Protein 2B5G (pdb70)

Secondary structure (DSSP, 8-state):
---EEEE--GGGHHHHHHHHHHHHT-------HHHHHHHHSSSS-S---EEEE--GGG--TT---EEEE--EEEEETTTEEEEE----B--TT-SSSHHHHHHHHHHHH--------EEEETT-HHHHHHHHTTT-EEHHHHHTEEEEE--HHHHH---/-EEEE--GGGHHHHHHHHHHH-----TT----HHHHHHHH-----EEEE----TTS--EEEE--EEEEETTTEEEEEB---B--TT-SSSHHHHHHHHHHHH--------EEEETT-HHHHHHHHTTT-EEHHHHS-EEEEE--HHHHH----

Sequence (312 aa):
AKFVIRPATAADCSDILRLIKELAKYEQVILTEKDLLEDGFGEHPFYHCLVAEVPKEHWTPEGHSIVGFAYYFTYDPWIGKLLYLEDFFVSDYRGFGIGSEILKNLSQVARCRCSSHFLVAEWNEPSINFYKRRGASDLSSEEGWRLFKIDKEYLLKATFVIRPATAADCSDILRLIKELAYEYEEQVILTEKDLLEDGFFYHCLVAEVPWTPEGHSIVGFAYYFTYDPWIGKLLYLEDFFVSDYRGFGIGSEILKNLSQVARCRCSSHFLVAEWNEPSINFYKRRGASDLSSEEGWRLFKIDKEYLLKATE

Nearest PDB structures (foldseek):
  2b5g-assembly1_A  TM=1.004E+00  e=2.285E-30  Homo sapiens
  2b3u-assembly1_A  TM=9.751E-01  e=2.174E-28  Homo sapiens
  2b3v-assembly1_A  TM=9.299E-01  e=8.010E-27  Homo sapiens
  3bj8-assembly2_D  TM=9.170E-01  e=1.712E-26  Mus musculus
  2fxf-assembly1_A  TM=9.033E-01  e=1.032E-26  Homo sapiens

Organism: Homo sapiens (NCBI:txid9606)

Structure (mmCIF, N/CA/C/O backbone):
data_2B5G
#
_entry.id   2B5G
#
_cell.length_a   74.212
_cell.length_b   74.212
_cell.length_c   63.077
_cell.angle_alpha   90.00
_cell.angle_beta   90.00
_cell.angle_gamma   90.00
#
_symmetry.space_group_name_H-M   'P 43'
#
loop_
_entity.id
_entity.type
_entity.pdbx_description
1 polymer 'Diamine acetyltransferase 1'
2 polymer 'Diamine acetyltransferase 1'
3 non-polymer 'SULFATE ION'
4 water water
#
loop_
_atom_site.group_PDB
_atom_site.id
_atom_site.type_symbol
_atom_site.label_atom_id
_atom_site.label_alt_id
_atom_site.label_comp_id
_atom_site.label_asym_id
_atom_site.label_entity_id
_atom_site.label_seq_id
_atom_site.pdbx_PDB_ins_code
_atom_site.Cartn_x
_atom_site.Cartn_y
_atom_site.Cartn_z
_atom_site.occupancy
_atom_site.B_iso_or_equiv
_atom_site.auth_seq_id
_atom_site.auth_comp_id
_atom_site.auth_asym_id
_atom_site.auth_atom_id
_atom_site.pdbx_PDB_model_num
ATOM 1 N N . ALA A 1 2 ? 2.794 -13.584 -6.352 1.00 25.74 2 ALA A N 1
ATOM 2 C CA . ALA A 1 2 ? 4.254 -13.807 -6.307 1.00 20.68 2 ALA A CA 1
ATOM 3 C C . ALA A 1 2 ? 4.620 -14.858 -7.321 1.00 19.12 2 ALA A C 1
ATOM 4 O O . ALA A 1 2 ? 5.590 -15.585 -7.146 1.00 20.77 2 ALA A O 1
ATOM 6 N N . LYS A 1 3 ? 3.803 -14.951 -8.368 1.00 18.28 3 LYS A N 1
ATOM 7 C CA . LYS A 1 3 ? 4.100 -15.816 -9.490 1.00 17.67 3 LYS A CA 1
ATOM 8 C C . LYS A 1 3 ? 5.246 -15.044 -10.137 1.00 17.03 3 LYS A C 1
ATOM 9 O O . LYS A 1 3 ? 5.247 -13.814 -10.135 1.00 17.29 3 LYS A O 1
ATOM 15 N N . PHE A 1 4 ? 6.232 -15.753 -10.655 1.00 15.98 4 PHE A N 1
ATOM 16 C CA . PHE A 1 4 ? 7.304 -15.073 -11.351 1.00 14.52 4 PHE A CA 1
ATOM 17 C C . PHE A 1 4 ? 7.822 -16.012 -12.425 1.00 14.16 4 PHE A C 1
ATOM 18 O O . PHE A 1 4 ? 7.581 -17.228 -12.397 1.00 13.54 4 PHE A O 1
ATOM 26 N N . VAL A 1 5 ? 8.523 -15.443 -13.390 1.00 13.35 5 VAL A N 1
ATOM 27 C CA . VAL A 1 5 ? 9.171 -16.273 -14.398 1.00 11.89 5 VAL A CA 1
ATOM 28 C C . VAL A 1 5 ? 10.590 -15.769 -14.528 1.00 10.78 5 VAL A C 1
ATOM 29 O O . VAL A 1 5 ? 10.862 -14.568 -14.306 1.00 10.41 5 VAL A O 1
ATOM 33 N N . ILE A 1 6 ? 11.504 -16.685 -14.856 1.00 10.01 6 ILE A N 1
ATOM 34 C CA . ILE A 1 6 ? 12.885 -16.334 -15.116 1.00 8.98 6 ILE A CA 1
ATOM 35 C C . ILE A 1 6 ? 13.102 -16.415 -16.628 1.00 10.76 6 ILE A C 1
ATOM 36 O O . ILE A 1 6 ? 12.687 -17.408 -17.270 1.00 10.78 6 ILE A O 1
ATOM 41 N N . ARG A 1 7 ? 13.705 -15.371 -17.205 1.00 9.17 7 ARG A N 1
ATOM 42 C CA . ARG A 1 7 ? 13.943 -15.365 -18.628 1.00 9.59 7 ARG A CA 1
ATOM 43 C C . ARG A 1 7 ? 15.139 -14.495 -18.987 1.00 10.17 7 ARG A C 1
ATOM 44 O O . ARG A 1 7 ? 15.616 -13.700 -18.169 1.00 9.73 7 ARG A O 1
ATOM 52 N N . PRO A 1 8 ? 15.657 -14.652 -20.207 1.00 9.57 8 PRO A N 1
ATOM 53 C CA . PRO A 1 8 ? 16.784 -13.801 -20.563 1.00 10.85 8 PRO A CA 1
ATOM 54 C C . PRO A 1 8 ? 16.264 -12.367 -20.705 1.00 10.79 8 PRO A C 1
ATOM 55 O O . PRO A 1 8 ? 15.112 -12.130 -21.075 1.00 12.27 8 PRO A O 1
ATOM 59 N N . ALA A 1 9 ? 17.135 -11.416 -20.439 1.00 11.08 9 ALA A N 1
ATOM 60 C CA . ALA A 1 9 ? 16.792 -10.003 -20.626 1.00 13.48 9 ALA A CA 1
ATOM 61 C C . ALA A 1 9 ? 16.847 -9.734 -22.130 1.00 14.65 9 ALA A C 1
ATOM 62 O O . ALA A 1 9 ? 17.595 -10.383 -22.870 1.00 16.24 9 ALA A O 1
ATOM 64 N N . THR A 1 10 ? 16.020 -8.802 -22.587 1.00 15.14 10 THR A N 1
ATOM 65 C CA . THR A 1 10 ? 16.087 -8.388 -23.987 1.00 15.05 10 THR A CA 1
ATOM 66 C C . THR A 1 10 ? 16.407 -6.907 -23.962 1.00 15.18 10 THR A C 1
ATOM 67 O O . THR A 1 10 ? 16.454 -6.288 -22.897 1.00 13.31 10 THR A O 1
ATOM 71 N N . ALA A 1 11 ? 16.601 -6.341 -25.150 1.00 15.87 11 ALA A N 1
ATOM 72 C CA . ALA A 1 11 ? 16.944 -4.925 -25.250 1.00 15.94 11 ALA A CA 1
ATOM 73 C C . ALA A 1 11 ? 15.889 -4.067 -24.544 1.00 15.92 11 ALA A C 1
ATOM 74 O O . ALA A 1 11 ? 16.191 -3.024 -23.980 1.00 14.92 11 ALA A O 1
ATOM 76 N N . ALA A 1 12 ? 14.634 -4.503 -24.604 1.00 16.33 12 ALA A N 1
ATOM 77 C CA . ALA A 1 12 ? 13.551 -3.747 -23.981 1.00 17.19 12 ALA A CA 1
ATOM 78 C C . ALA A 1 12 ? 13.642 -3.643 -22.470 1.00 16.10 12 ALA A C 1
ATOM 79 O O . ALA A 1 12 ? 12.998 -2.783 -21.868 1.00 16.33 12 ALA A O 1
ATOM 81 N N . ASP A 1 13 ? 14.463 -4.504 -21.850 1.00 14.07 13 ASP A N 1
ATOM 82 C CA . ASP A 1 13 ? 14.606 -4.520 -20.399 1.00 13.82 13 ASP A CA 1
ATOM 83 C C . ASP A 1 13 ? 15.697 -3.636 -19.835 1.00 14.07 13 ASP A C 1
ATOM 84 O O . ASP A 1 13 ? 15.903 -3.631 -18.631 1.00 15.61 13 ASP A O 1
ATOM 89 N N . CYS A 1 14 ? 16.425 -2.915 -20.686 1.00 15.15 14 CYS A N 1
ATOM 90 C CA . CYS A 1 14 ? 17.520 -2.085 -20.165 1.00 14.84 14 CYS A CA 1
ATOM 91 C C . CYS A 1 14 ? 17.182 -1.085 -19.083 1.00 15.13 14 CYS A C 1
ATOM 92 O O . CYS A 1 14 ? 17.965 -0.887 -18.167 1.00 14.35 14 CYS A O 1
ATOM 95 N N . SER A 1 15 ? 16.018 -0.434 -19.149 1.00 15.38 15 SER A N 1
ATOM 96 C CA . SER A 1 15 ? 15.754 0.522 -18.082 1.00 16.85 15 SER A CA 1
ATOM 97 C C . SER A 1 15 ? 15.566 -0.222 -16.773 1.00 16.83 15 SER A C 1
ATOM 98 O O . SER A 1 15 ? 15.955 0.267 -15.695 1.00 15.30 15 SER A O 1
ATOM 101 N N . ASP A 1 16 ? 14.954 -1.403 -16.840 1.00 15.56 16 ASP A N 1
ATOM 102 C CA . ASP A 1 16 ? 14.777 -2.165 -15.600 1.00 16.43 16 ASP A CA 1
ATOM 103 C C . ASP A 1 16 ? 16.102 -2.679 -15.049 1.00 16.07 16 ASP A C 1
ATOM 104 O O . ASP A 1 16 ? 16.282 -2.724 -13.832 1.00 16.80 16 ASP A O 1
ATOM 109 N N . ILE A 1 17 ? 17.022 -3.059 -15.923 1.00 15.79 17 ILE A N 1
ATOM 110 C CA . ILE A 1 17 ? 18.320 -3.556 -15.456 1.00 15.52 17 ILE A CA 1
ATOM 111 C C . ILE A 1 17 ? 19.041 -2.401 -14.750 1.00 15.36 17 ILE A C 1
ATOM 112 O O . ILE A 1 17 ? 19.593 -2.586 -13.665 1.00 13.06 17 ILE A O 1
ATOM 117 N N . LEU A 1 18 ? 19.038 -1.215 -15.359 1.00 14.97 18 LEU A N 1
ATOM 118 C CA . LEU A 1 18 ? 19.691 -0.084 -14.714 1.00 14.91 18 LEU A CA 1
ATOM 119 C C . LEU A 1 18 ? 19.049 0.203 -13.353 1.00 15.33 18 LEU A C 1
ATOM 120 O O . LEU A 1 18 ? 19.757 0.476 -12.392 1.00 15.51 18 LEU A O 1
ATOM 125 N N . ARG A 1 19 ? 17.714 0.130 -13.266 1.00 15.84 19 ARG A N 1
ATOM 126 C CA . ARG A 1 19 ? 17.012 0.375 -12.008 1.00 16.94 19 ARG A CA 1
ATOM 127 C C . ARG A 1 19 ? 17.443 -0.604 -10.929 1.00 18.19 19 ARG A C 1
ATOM 128 O O . ARG A 1 19 ? 17.658 -0.221 -9.776 1.00 18.91 19 ARG A O 1
ATOM 136 N N . LEU A 1 20 ? 17.583 -1.872 -11.320 1.00 16.73 20 LEU A N 1
ATOM 137 C CA . LEU A 1 20 ? 18.005 -2.912 -10.385 1.00 16.83 20 LEU A CA 1
ATOM 138 C C . LEU A 1 20 ? 19.446 -2.759 -9.977 1.00 16.43 20 LEU A C 1
ATOM 139 O O . LEU A 1 20 ? 19.787 -3.025 -8.838 1.00 16.43 20 LEU A O 1
ATOM 144 N N . ILE A 1 21 ? 20.304 -2.320 -10.896 1.00 17.42 21 ILE A N 1
ATOM 145 C CA . ILE A 1 21 ? 21.713 -2.110 -10.553 1.00 16.59 21 ILE A CA 1
ATOM 146 C C . ILE A 1 21 ? 21.771 -1.028 -9.466 1.00 19.27 21 ILE A C 1
ATOM 147 O O . ILE A 1 21 ? 22.506 -1.152 -8.485 1.00 19.58 21 ILE A O 1
ATOM 152 N N . LYS A 1 22 ? 20.962 0.019 -9.624 1.00 20.40 22 LYS A N 1
ATOM 153 C CA . LYS A 1 22 ? 20.924 1.085 -8.629 1.00 22.57 22 LYS A CA 1
ATOM 154 C C . LYS A 1 22 ? 20.336 0.574 -7.308 1.00 23.59 22 LYS A C 1
ATOM 155 O O . LYS A 1 22 ? 20.783 0.979 -6.228 1.00 24.08 22 LYS A O 1
ATOM 161 N N . GLU A 1 23 ? 19.350 -0.320 -7.387 1.00 24.34 23 GLU A N 1
ATOM 162 C CA . GLU A 1 23 ? 18.773 -0.910 -6.171 1.00 25.47 23 GLU A CA 1
ATOM 163 C C . GLU A 1 23 ? 19.902 -1.713 -5.505 1.00 25.55 23 GLU A C 1
ATOM 164 O O . GLU A 1 23 ? 20.141 -1.588 -4.305 1.00 25.34 23 GLU A O 1
ATOM 170 N N . LEU A 1 24 ? 20.589 -2.536 -6.300 1.00 24.42 24 LEU A N 1
ATOM 171 C CA . LEU A 1 24 ? 21.699 -3.358 -5.798 1.00 24.63 24 LEU A CA 1
ATOM 172 C C . LEU A 1 24 ? 22.762 -2.492 -5.123 1.00 26.30 24 LEU A C 1
ATOM 173 O O . LEU A 1 24 ? 23.309 -2.868 -4.096 1.00 25.01 24 LEU A O 1
ATOM 178 N N . ALA A 1 25 ? 23.047 -1.320 -5.681 1.00 28.57 25 ALA A N 1
ATOM 179 C CA . ALA A 1 25 ? 24.064 -0.469 -5.074 1.00 31.56 25 ALA A CA 1
ATOM 180 C C . ALA A 1 25 ? 23.732 -0.104 -3.621 1.00 33.90 25 ALA A C 1
ATOM 181 O O . ALA A 1 25 ? 24.639 0.130 -2.813 1.00 33.55 25 ALA A O 1
ATOM 183 N N . LYS A 1 26 ? 22.449 -0.077 -3.266 1.00 36.31 26 LYS A N 1
ATOM 184 C CA . LYS A 1 26 ? 22.088 0.263 -1.885 1.00 39.65 26 LYS A CA 1
ATOM 185 C C . LYS A 1 26 ? 22.386 -0.933 -0.968 1.00 40.57 26 LYS A C 1
ATOM 186 O O . LYS A 1 26 ? 22.381 -0.822 0.258 1.00 41.41 26 LYS A O 1
ATOM 192 N N . TYR A 1 27 ? 22.690 -2.062 -1.604 1.00 41.23 27 TYR A N 1
ATOM 193 C CA . TYR A 1 27 ? 23.017 -3.319 -0.952 1.00 41.49 27 TYR A CA 1
ATOM 194 C C . TYR A 1 27 ? 21.806 -4.008 -0.327 1.00 41.81 27 TYR A C 1
ATOM 195 O O . TYR A 1 27 ? 20.839 -4.330 -1.025 1.00 41.53 27 TYR A O 1
ATOM 204 N N . GLU A 1 32 ? 29.985 2.506 -5.328 1.00 45.16 32 GLU A N 1
ATOM 205 C CA . GLU A 1 32 ? 28.539 2.714 -5.278 1.00 45.46 32 GLU A CA 1
ATOM 206 C C . GLU A 1 32 ? 28.087 3.797 -6.264 1.00 44.97 32 GLU A C 1
ATOM 207 O O . GLU A 1 32 ? 26.889 4.084 -6.378 1.00 45.38 32 GLU A O 1
ATOM 213 N N . GLN A 1 33 ? 29.045 4.382 -6.985 1.00 43.89 33 GLN A N 1
ATOM 214 C CA . GLN A 1 33 ? 28.759 5.457 -7.948 1.00 41.90 33 GLN A CA 1
ATOM 215 C C . GLN A 1 33 ? 28.394 4.921 -9.334 1.00 39.10 33 GLN A C 1
ATOM 216 O O . GLN A 1 33 ? 29.248 4.856 -10.222 1.00 38.62 33 GLN A O 1
ATOM 222 N N . VAL A 1 34 ? 27.131 4.547 -9.528 1.00 36.06 34 VAL A N 1
ATOM 223 C CA . VAL A 1 34 ? 26.702 4.015 -10.825 1.00 32.95 34 VAL A CA 1
ATOM 224 C C . VAL A 1 34 ? 26.720 5.073 -11.919 1.00 32.06 34 VAL A C 1
ATOM 225 O O . VAL A 1 34 ? 25.871 5.970 -11.941 1.00 31.61 34 VAL A O 1
ATOM 229 N N . ILE A 1 35 ? 27.684 4.983 -12.833 1.00 29.68 35 ILE A N 1
ATOM 230 C CA . ILE A 1 35 ? 27.743 5.970 -13.898 1.00 29.14 35 ILE A CA 1
ATOM 231 C C . ILE A 1 35 ? 27.254 5.377 -15.195 1.00 27.95 35 ILE A C 1
ATOM 232 O O . ILE A 1 35 ? 27.032 6.094 -16.174 1.00 28.99 35 ILE A O 1
ATOM 237 N N . LEU A 1 36 ? 27.068 4.062 -15.204 1.00 25.13 36 LEU A N 1
ATOM 238 C CA . LEU A 1 36 ? 26.584 3.387 -16.397 1.00 23.62 36 LEU A CA 1
ATOM 239 C C . LEU A 1 36 ? 25.201 3.981 -16.736 1.00 21.61 36 LEU A C 1
ATOM 240 O O . LEU A 1 36 ? 24.429 4.377 -15.850 1.00 22.50 36 LEU A O 1
ATOM 245 N N . THR A 1 37 ? 24.898 4.054 -18.021 1.00 20.74 37 THR A N 1
ATOM 246 C CA . THR A 1 37 ? 23.608 4.563 -18.437 1.00 20.62 37 THR A CA 1
ATOM 247 C C . THR A 1 37 ? 22.843 3.463 -19.134 1.00 19.73 37 THR A C 1
ATOM 248 O O . THR A 1 37 ? 23.394 2.408 -19.486 1.00 17.52 37 THR A O 1
ATOM 252 N N . GLU A 1 38 ? 21.561 3.731 -19.353 1.00 18.68 38 GLU A N 1
ATOM 253 C CA . GLU A 1 38 ? 20.705 2.800 -20.028 1.00 17.92 38 GLU A CA 1
ATOM 254 C C . GLU A 1 38 ? 21.289 2.556 -21.420 1.00 15.43 38 GLU A C 1
ATOM 255 O O . GLU A 1 38 ? 21.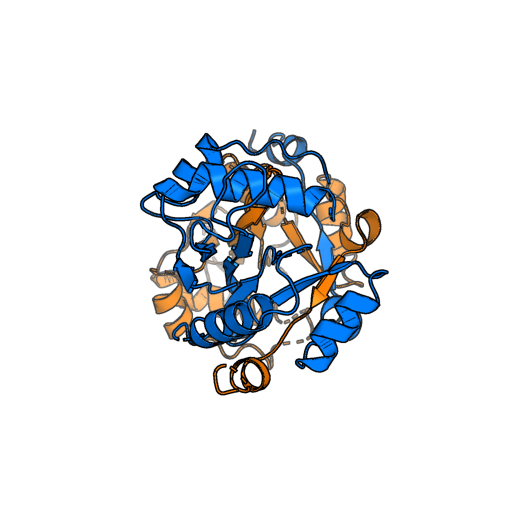332 1.426 -21.902 1.00 16.55 38 GLU A O 1
ATOM 261 N N . LYS A 1 39 ? 21.763 3.636 -22.052 1.00 17.23 39 LYS A N 1
ATOM 262 C CA . LYS A 1 39 ? 22.364 3.579 -23.368 1.00 17.33 39 LYS A CA 1
ATOM 263 C C . LYS A 1 39 ? 23.529 2.582 -23.382 1.00 16.76 39 LYS A C 1
ATOM 264 O O . LYS A 1 39 ? 23.672 1.811 -24.329 1.00 20.03 39 LYS A O 1
ATOM 270 N N . ASP A 1 40 ? 24.366 2.645 -22.350 1.00 18.08 40 ASP A N 1
ATOM 271 C CA . ASP A 1 40 ? 25.482 1.702 -22.233 1.00 17.83 40 ASP A CA 1
ATOM 272 C C . ASP A 1 40 ? 24.982 0.269 -22.197 1.00 16.83 40 ASP A C 1
ATOM 273 O O . ASP A 1 40 ? 25.502 -0.586 -22.905 1.00 17.40 40 ASP A O 1
ATOM 278 N N . LEU A 1 41 ? 23.987 0.007 -21.355 1.00 17.87 41 LEU A N 1
ATOM 279 C CA . LEU A 1 41 ? 23.432 -1.348 -21.225 1.00 16.26 41 LEU A CA 1
ATOM 280 C C . LEU A 1 41 ? 22.918 -1.863 -22.562 1.00 16.12 41 LEU A C 1
ATOM 281 O O . LEU A 1 41 ? 23.099 -3.033 -22.932 1.00 15.00 41 LEU A O 1
ATOM 286 N N . LEU A 1 42 ? 22.289 -0.993 -23.342 1.00 15.70 42 LEU A N 1
ATOM 287 C CA . LEU A 1 42 ? 21.797 -1.447 -24.626 1.00 14.63 42 LEU A CA 1
ATOM 288 C C . LEU A 1 42 ? 22.879 -1.743 -25.648 1.00 15.81 42 LEU A C 1
ATOM 289 O O . LEU A 1 42 ? 22.858 -2.767 -26.325 1.00 15.44 42 LEU A O 1
ATOM 294 N N . GLU A 1 43 ? 23.834 -0.835 -25.807 1.00 15.56 43 GLU A N 1
ATOM 295 C CA . GLU A 1 43 ? 24.869 -1.072 -26.791 1.00 18.16 43 GLU A CA 1
ATOM 296 C C . GLU A 1 43 ? 25.848 -2.173 -26.385 1.00 18.36 43 GLU A C 1
ATOM 297 O O . GLU A 1 43 ? 26.346 -2.915 -27.233 1.00 18.17 43 GLU A O 1
ATOM 303 N N . ASP A 1 44 ? 26.082 -2.300 -25.087 1.00 16.59 44 ASP A N 1
ATOM 304 C CA . ASP A 1 44 ? 27.048 -3.310 -24.623 1.00 18.18 44 ASP A CA 1
ATOM 305 C C . ASP A 1 44 ? 26.403 -4.682 -24.505 1.00 18.69 44 ASP A C 1
ATOM 306 O O . ASP A 1 44 ? 27.094 -5.700 -24.565 1.00 20.08 44 ASP A O 1
ATOM 311 N N . GLY A 1 45 ? 25.085 -4.716 -24.317 1.00 16.42 45 GLY A N 1
ATOM 312 C CA . GLY A 1 45 ? 24.420 -5.992 -24.155 1.00 15.88 45 GLY A CA 1
ATOM 313 C C . GLY A 1 45 ? 23.688 -6.562 -25.329 1.00 18.66 45 GLY A C 1
ATOM 314 O O . GLY A 1 45 ? 23.379 -7.755 -25.333 1.00 16.52 45 GLY A O 1
ATOM 315 N N . PHE A 1 46 ? 23.410 -5.740 -26.340 1.00 18.86 46 PHE A N 1
ATOM 316 C CA . PHE A 1 46 ? 22.651 -6.269 -27.451 1.00 22.10 46 PHE A CA 1
ATOM 317 C C . PHE A 1 46 ? 23.177 -6.027 -28.848 1.00 25.26 46 PHE A C 1
ATOM 318 O O . PHE A 1 46 ? 22.414 -5.985 -29.816 1.00 28.63 46 PHE A O 1
ATOM 326 N N . GLY A 1 47 ? 24.491 -5.906 -28.945 1.00 27.94 47 GLY A N 1
ATOM 327 C CA . GLY A 1 47 ? 25.128 -5.732 -30.232 1.00 30.75 47 GLY A CA 1
ATOM 328 C C . GLY A 1 47 ? 25.484 -7.116 -30.738 1.00 32.75 47 GLY A C 1
ATOM 329 O O . GLY A 1 47 ? 25.021 -8.124 -30.184 1.00 34.61 47 GLY A O 1
ATOM 330 N N . GLU A 1 48 ? 26.302 -7.190 -31.784 1.00 34.63 48 GLU A N 1
ATOM 331 C CA . GLU A 1 48 ? 26.688 -8.478 -32.350 1.00 36.08 48 GLU A CA 1
ATOM 332 C C . GLU A 1 48 ? 27.562 -9.236 -31.362 1.00 35.78 48 GLU A C 1
ATOM 333 O O . GLU A 1 48 ? 27.582 -10.465 -31.364 1.00 36.71 48 GLU A O 1
ATOM 339 N N . HIS A 1 49 ? 28.278 -8.495 -30.517 1.00 34.21 49 HIS A N 1
ATOM 340 C CA . HIS A 1 49 ? 29.151 -9.107 -29.519 1.00 31.95 49 HIS A CA 1
ATOM 341 C C . HIS A 1 49 ? 28.846 -8.596 -28.115 1.00 29.19 49 HIS A C 1
ATOM 342 O O . HIS A 1 49 ? 29.508 -7.692 -27.602 1.00 29.80 49 HIS A O 1
ATOM 349 N N . PRO A 1 50 ? 27.830 -9.195 -27.471 1.00 25.27 50 PRO A N 1
ATOM 350 C CA . PRO A 1 50 ? 27.399 -8.827 -26.119 1.00 22.32 50 PRO A CA 1
ATOM 351 C C . PRO A 1 50 ? 28.482 -9.008 -25.077 1.00 19.86 50 PRO A C 1
ATOM 352 O O . PRO A 1 50 ? 29.131 -10.061 -25.028 1.00 20.18 50 PRO A O 1
ATOM 356 N N . PHE A 1 51 ? 28.669 -8.002 -24.227 1.00 17.40 51 PHE A N 1
ATOM 357 C CA . PHE A 1 51 ? 29.691 -8.075 -23.179 1.00 17.05 51 PHE A CA 1
ATOM 358 C C . PHE A 1 51 ? 29.179 -8.667 -21.881 1.00 14.76 51 PHE A C 1
ATOM 359 O O . PHE A 1 51 ? 29.950 -8.960 -20.960 1.00 14.18 51 PHE A O 1
ATOM 367 N N . TYR A 1 52 ? 27.865 -8.858 -21.814 1.00 11.89 52 TYR A N 1
ATOM 368 C CA . TYR A 1 52 ? 27.245 -9.471 -20.632 1.00 12.51 52 TYR A CA 1
ATOM 369 C C . TYR A 1 52 ? 25.935 -10.076 -21.047 1.00 11.70 52 TYR A C 1
ATOM 370 O O . TYR A 1 52 ? 25.386 -9.739 -22.114 1.00 10.77 52 TYR A O 1
ATOM 379 N N . HIS A 1 53 ? 25.432 -10.963 -20.198 1.00 11.45 53 HIS A N 1
ATOM 380 C CA . HIS A 1 53 ? 24.152 -11.620 -20.388 1.00 11.86 53 HIS A CA 1
ATOM 381 C C . HIS A 1 53 ? 23.434 -11.433 -19.075 1.00 12.22 53 HIS A C 1
ATOM 382 O O . HIS A 1 53 ? 24.060 -11.330 -18.050 1.00 9.10 53 HIS A O 1
ATOM 389 N N . CYS A 1 54 ? 22.107 -11.367 -19.099 1.00 11.53 54 CYS A N 1
ATOM 390 C CA . CYS A 1 54 ? 21.367 -11.245 -17.837 1.00 10.71 54 CYS A CA 1
ATOM 391 C C . CYS A 1 54 ? 20.144 -12.120 -17.916 1.00 10.34 54 CYS A C 1
ATOM 392 O O . CYS A 1 54 ? 19.512 -12.244 -18.976 1.00 10.99 54 CYS A O 1
ATOM 395 N N . LEU A 1 55 ? 19.835 -12.734 -16.788 1.00 11.37 55 LEU A N 1
ATOM 396 C CA . LEU A 1 55 ? 18.592 -13.455 -16.598 1.00 9.03 55 LEU A CA 1
ATOM 397 C C . LEU A 1 55 ? 17.829 -12.507 -15.660 1.00 10.45 55 LEU A C 1
ATOM 398 O O . LEU A 1 55 ? 18.414 -11.909 -14.746 1.00 11.03 55 LEU A O 1
ATOM 403 N N . VAL A 1 56 ? 16.545 -12.297 -15.941 1.00 9.55 56 VAL A N 1
ATOM 404 C CA . VAL A 1 56 ? 15.719 -11.440 -15.093 1.00 11.16 56 VAL A CA 1
ATOM 405 C C . VAL A 1 56 ? 14.538 -12.213 -14.555 1.00 10.70 56 VAL A C 1
ATOM 406 O O . VAL A 1 56 ? 14.153 -13.246 -15.122 1.00 9.92 56 VAL A O 1
ATOM 410 N N . ALA A 1 57 ? 13.985 -11.716 -13.450 1.00 10.76 57 ALA A N 1
ATOM 411 C CA . ALA A 1 57 ? 12.800 -12.315 -12.844 1.00 10.56 57 ALA A CA 1
ATOM 412 C C . ALA A 1 57 ? 11.676 -11.313 -13.047 1.00 12.71 57 ALA A C 1
ATOM 413 O O . ALA A 1 57 ? 11.791 -10.136 -12.650 1.00 10.76 57 ALA A O 1
ATOM 415 N N . GLU A 1 58 ? 10.612 -11.774 -13.689 1.00 11.66 58 GLU A N 1
ATOM 416 C CA . GLU A 1 58 ? 9.442 -10.924 -13.985 1.00 13.34 58 GLU A CA 1
ATOM 417 C C . GLU A 1 58 ? 8.194 -11.381 -13.248 1.00 14.88 58 GLU A C 1
ATOM 418 O O . GLU A 1 58 ? 7.867 -12.575 -13.252 1.00 15.22 58 GLU A O 1
ATOM 424 N N . VAL A 1 59 ? 7.461 -10.425 -12.669 1.00 15.07 59 VAL A N 1
ATOM 425 C CA . VAL A 1 59 ? 6.223 -10.752 -11.940 1.00 15.17 59 VAL A CA 1
ATOM 426 C C . VAL A 1 59 ? 5.017 -10.119 -12.653 1.00 16.19 59 VAL A C 1
ATOM 427 O O . VAL A 1 59 ? 5.159 -9.156 -13.405 1.00 14.74 59 VAL A O 1
ATOM 431 N N . PRO A 1 60 ? 3.824 -10.700 -12.471 1.00 17.73 60 PRO A N 1
ATOM 432 C CA . PRO A 1 60 ? 2.623 -10.142 -13.111 1.00 19.04 60 PRO A CA 1
ATOM 433 C C . PRO A 1 60 ? 2.166 -8.860 -12.404 1.00 19.67 60 PRO A C 1
ATOM 434 O O . PRO A 1 60 ? 2.649 -8.506 -11.338 1.00 19.41 60 PRO A O 1
ATOM 438 N N . LYS A 1 61 ? 1.181 -8.191 -12.976 1.00 22.58 61 LYS A N 1
ATOM 439 C CA . LYS A 1 61 ? 0.708 -6.927 -12.421 1.00 25.14 61 LYS A CA 1
ATOM 440 C C . LYS A 1 61 ? 0.280 -6.844 -10.946 1.00 25.67 61 LYS A C 1
ATOM 441 O O . LYS A 1 61 ? 0.630 -5.876 -10.241 1.00 26.00 61 LYS A O 1
ATOM 447 N N . GLU A 1 62 ? -0.471 -7.828 -10.459 1.00 25.90 62 GLU A N 1
ATOM 448 C CA . GLU A 1 62 ? -0.915 -7.797 -9.064 1.00 26.50 62 GLU A CA 1
ATOM 449 C C . GLU A 1 62 ? 0.244 -7.717 -8.091 1.00 25.85 62 GLU A C 1
ATOM 450 O O . GLU A 1 62 ? 0.040 -7.426 -6.912 1.00 24.85 62 GLU A O 1
ATOM 456 N N . HIS A 1 63 ? 1.458 -8.006 -8.565 1.00 25.02 63 HIS A N 1
ATOM 457 C CA . HIS A 1 63 ? 2.617 -7.956 -7.686 1.00 25.11 63 HIS A CA 1
ATOM 458 C C . HIS A 1 63 ? 3.7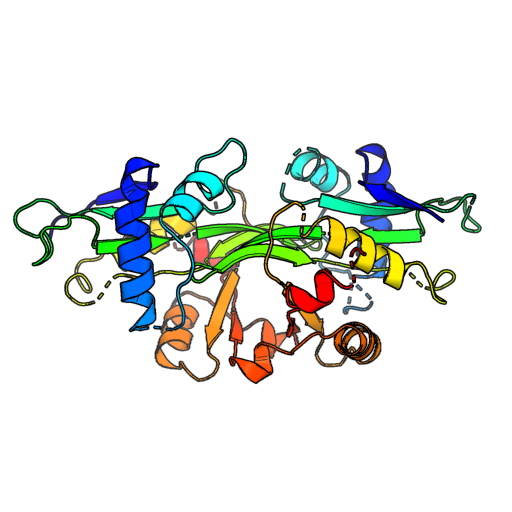00 -6.990 -8.161 1.00 24.55 63 HIS A C 1
ATOM 459 O O . HIS A 1 63 ? 4.835 -7.026 -7.678 1.00 24.90 63 HIS A O 1
ATOM 466 N N . TRP A 1 64 ? 3.351 -6.109 -9.090 1.00 24.14 64 TRP A N 1
ATOM 467 C CA . TRP A 1 64 ? 4.322 -5.130 -9.563 1.00 24.46 64 TRP A CA 1
ATOM 468 C C . TRP A 1 64 ? 4.835 -4.337 -8.355 1.00 24.74 64 TRP A C 1
ATOM 469 O O . TRP A 1 64 ? 4.215 -4.320 -7.292 1.00 24.82 64 TRP A O 1
ATOM 480 N N . THR A 1 65 ? 5.983 -3.693 -8.503 1.00 24.09 65 THR A N 1
ATOM 481 C CA . THR A 1 65 ? 6.539 -2.904 -7.411 1.00 25.51 65 THR A CA 1
ATOM 482 C C . THR A 1 65 ? 5.650 -1.673 -7.196 1.00 27.02 65 THR A C 1
ATOM 483 O O . THR A 1 65 ? 4.775 -1.395 -7.997 1.00 27.08 65 THR A O 1
ATOM 487 N N . PRO A 1 66 ? 5.884 -0.911 -6.119 1.00 29.06 66 PRO A N 1
ATOM 488 C CA . PRO A 1 66 ? 5.054 0.276 -5.892 1.00 30.24 66 PRO A CA 1
ATOM 489 C C . PRO A 1 66 ? 5.186 1.276 -7.045 1.00 30.68 66 PRO A C 1
ATOM 490 O O . PRO A 1 66 ? 4.228 1.976 -7.387 1.00 31.85 66 PRO A O 1
ATOM 494 N N . GLU A 1 67 ? 6.377 1.336 -7.639 1.00 30.81 67 GLU A N 1
ATOM 495 C CA . GLU A 1 67 ? 6.641 2.235 -8.758 1.00 31.03 67 GLU A CA 1
ATOM 496 C C . GLU A 1 67 ? 6.008 1.695 -10.031 1.00 29.61 67 GLU A C 1
ATOM 497 O O . GLU A 1 67 ? 6.092 2.318 -11.089 1.00 30.11 67 GLU A O 1
ATOM 503 N N . GLY A 1 68 ? 5.397 0.518 -9.937 1.00 28.02 68 GLY A N 1
ATOM 504 C CA . GLY A 1 68 ? 4.746 -0.063 -11.095 1.00 25.41 68 GLY A CA 1
ATOM 505 C C . GLY A 1 68 ? 5.630 -0.881 -12.013 1.00 24.90 68 GLY A C 1
ATOM 506 O O . GLY A 1 68 ? 5.332 -1.033 -13.194 1.00 23.99 68 GLY A O 1
ATOM 507 N N . HIS A 1 69 ? 6.716 -1.436 -11.479 1.00 23.33 69 HIS A N 1
ATOM 508 C CA . HIS A 1 69 ? 7.605 -2.209 -12.344 1.00 22.55 69 HIS A CA 1
ATOM 509 C C . HIS A 1 69 ? 7.415 -3.707 -12.177 1.00 21.98 69 HIS A C 1
ATOM 510 O O . HIS A 1 69 ? 7.006 -4.167 -11.115 1.00 21.76 69 HIS A O 1
ATOM 517 N N . SER A 1 70 ? 7.748 -4.443 -13.234 1.00 20.88 70 SER A N 1
ATOM 518 C CA . SER A 1 70 ? 7.610 -5.896 -13.267 1.00 19.40 70 SER A CA 1
ATOM 519 C C . SER A 1 70 ? 8.896 -6.721 -13.074 1.00 18.10 70 SER A C 1
ATOM 520 O O . SER A 1 70 ? 8.808 -7.909 -12.784 1.00 18.80 70 SER A O 1
ATOM 523 N N . ILE A 1 71 ? 10.067 -6.116 -13.248 1.00 17.47 71 ILE A N 1
ATOM 524 C CA . ILE A 1 71 ? 11.325 -6.868 -13.074 1.00 15.23 71 ILE A CA 1
ATOM 525 C C . ILE A 1 71 ? 11.840 -6.644 -11.662 1.00 15.20 71 ILE A C 1
ATOM 526 O O . ILE A 1 71 ? 12.136 -5.512 -11.266 1.00 14.93 71 ILE A O 1
ATOM 531 N N . VAL A 1 72 ? 11.960 -7.740 -10.907 1.00 13.57 72 VAL A N 1
ATOM 532 C CA . VAL A 1 72 ? 12.335 -7.678 -9.500 1.00 13.89 72 VAL A CA 1
ATOM 533 C C . VAL A 1 72 ? 13.635 -8.349 -9.098 1.00 13.17 72 VAL A C 1
ATOM 534 O O . VAL A 1 72 ? 13.984 -8.397 -7.917 1.00 13.32 72 VAL A O 1
ATOM 538 N N . GLY A 1 73 ? 14.350 -8.893 -10.075 1.00 13.76 73 GLY A N 1
ATOM 539 C CA . GLY A 1 73 ? 15.611 -9.512 -9.743 1.00 13.12 73 GLY A CA 1
ATOM 540 C C . GLY A 1 73 ? 16.388 -9.806 -11.010 1.00 11.24 73 GLY A C 1
ATOM 541 O O . GLY A 1 73 ? 15.823 -9.838 -12.111 1.00 10.23 73 GLY A O 1
ATOM 542 N N . PHE A 1 74 ? 17.701 -10.014 -10.861 1.00 12.17 74 PHE A N 1
ATOM 543 C CA . PHE A 1 74 ? 18.501 -10.345 -12.052 1.00 11.43 74 PHE A CA 1
ATOM 544 C C . PHE A 1 74 ? 19.822 -11.003 -11.676 1.00 12.14 74 PHE A C 1
ATOM 545 O O . PHE A 1 74 ? 20.231 -10.955 -10.529 1.00 12.68 74 PHE A O 1
ATOM 553 N N . ALA A 1 75 ? 20.470 -11.609 -12.673 1.00 11.11 75 ALA A N 1
ATOM 554 C CA . ALA A 1 75 ? 21.808 -12.153 -12.489 1.00 11.08 75 ALA A CA 1
ATOM 555 C C . ALA A 1 75 ? 22.516 -11.701 -13.752 1.00 9.20 75 ALA A C 1
ATOM 556 O O . ALA A 1 75 ? 22.009 -11.919 -14.839 1.00 11.19 75 ALA A O 1
ATOM 566 N N . TYR A 1 77 ? 25.994 -12.031 -15.987 1.00 7.58 77 TYR A N 1
ATOM 567 C CA . TYR A 1 77 ? 27.107 -12.958 -16.059 1.00 5.56 77 TYR A CA 1
ATOM 568 C C . TYR A 1 77 ? 27.698 -12.898 -17.462 1.00 8.79 77 TYR A C 1
ATOM 569 O O . TYR A 1 77 ? 27.152 -12.261 -18.373 1.00 8.99 77 TYR A O 1
ATOM 578 N N . TYR A 1 78 ? 28.833 -13.563 -17.635 1.00 6.99 78 TYR A N 1
ATOM 579 C CA . TYR A 1 78 ? 29.473 -13.613 -18.932 1.00 5.86 78 TYR A CA 1
ATOM 580 C C . TYR A 1 78 ? 30.442 -14.769 -18.849 1.00 9.14 78 TYR A C 1
ATOM 581 O O . TYR A 1 78 ? 30.692 -15.309 -17.783 1.00 10.83 78 TYR A O 1
ATOM 590 N N . PHE A 1 79 ? 30.959 -15.153 -19.994 1.00 9.25 79 PHE A N 1
ATOM 591 C CA . PHE A 1 79 ? 31.870 -16.303 -20.021 1.00 10.41 79 PHE A CA 1
ATOM 592 C C . PHE A 1 79 ? 33.314 -15.852 -20.052 1.00 9.46 79 PHE A C 1
ATOM 593 O O . PHE A 1 79 ? 33.672 -14.889 -20.730 1.00 12.04 79 PHE A O 1
ATOM 601 N N . THR A 1 80 ? 34.144 -16.554 -19.295 1.00 8.87 80 THR A N 1
ATOM 602 C CA . THR A 1 80 ? 35.559 -16.242 -19.238 1.00 9.58 80 THR A CA 1
ATOM 603 C C . THR A 1 80 ? 36.365 -17.502 -19.531 1.00 12.00 80 THR A C 1
ATOM 604 O O . THR A 1 80 ? 35.788 -18.550 -19.887 1.00 12.03 80 THR A O 1
ATOM 608 N N . TYR A 1 81 ? 37.676 -17.434 -19.322 1.00 13.25 81 TYR A N 1
ATOM 609 C CA . TYR A 1 81 ? 38.525 -18.550 -19.715 1.00 15.52 81 TYR A CA 1
ATOM 610 C C . TYR A 1 81 ? 39.783 -18.620 -18.878 1.00 16.15 81 TYR A C 1
ATOM 611 O O . TYR A 1 81 ? 40.348 -17.596 -18.539 1.00 14.68 81 TYR A O 1
ATOM 620 N N . ASP A 1 82 ? 40.218 -19.823 -18.527 1.00 16.50 82 ASP A N 1
ATOM 621 C CA . ASP A 1 82 ? 41.461 -19.956 -17.763 1.00 22.36 82 ASP A CA 1
ATOM 622 C C . ASP A 1 82 ? 42.242 -20.963 -18.609 1.00 24.13 82 ASP A C 1
ATOM 623 O O . ASP A 1 82 ? 41.679 -21.934 -19.089 1.00 26.69 82 ASP A O 1
ATOM 628 N N . PRO A 1 83 ? 43.528 -20.704 -18.841 1.00 25.82 83 PRO A N 1
ATOM 629 C CA . PRO A 1 83 ? 44.423 -21.552 -19.640 1.00 28.78 83 PRO A CA 1
ATOM 630 C C . PRO A 1 83 ? 44.611 -22.950 -19.110 1.00 29.44 83 PRO A C 1
ATOM 631 O O . PRO A 1 83 ? 45.110 -23.813 -19.836 1.00 33.07 83 PRO A O 1
ATOM 635 N N . TRP A 1 84 ? 44.256 -23.177 -17.847 1.00 29.99 84 TRP A N 1
ATOM 636 C CA . TRP A 1 84 ? 44.427 -24.499 -17.274 1.00 29.68 84 TRP A CA 1
ATOM 637 C C . TRP A 1 84 ? 43.260 -25.422 -17.723 1.00 29.90 84 TRP A C 1
ATOM 638 O O . TRP A 1 84 ? 43.480 -26.557 -18.176 1.00 29.79 84 TRP A O 1
ATOM 649 N N . ILE A 1 85 ? 42.027 -24.918 -17.619 1.00 27.81 85 ILE A N 1
ATOM 650 C CA . ILE A 1 85 ? 40.829 -25.707 -17.952 1.00 27.85 85 ILE A CA 1
ATOM 651 C C . ILE A 1 85 ? 39.876 -25.143 -19.006 1.00 26.74 85 ILE A C 1
ATOM 652 O O . ILE A 1 85 ? 38.879 -25.791 -19.338 1.00 25.25 85 ILE A O 1
ATOM 657 N N . GLY A 1 86 ? 40.162 -23.947 -19.520 1.00 24.28 86 GLY A N 1
ATOM 658 C CA . GLY A 1 86 ? 39.293 -23.373 -20.526 1.00 23.88 86 GLY A CA 1
ATOM 659 C C . GLY A 1 86 ? 38.139 -22.570 -19.943 1.00 22.71 86 GLY A C 1
ATOM 660 O O . GLY A 1 86 ? 38.300 -21.864 -18.934 1.00 21.87 86 GLY A O 1
ATOM 661 N N . LYS A 1 87 ? 36.975 -22.745 -20.567 1.00 22.72 87 LYS A N 1
ATOM 662 C CA . LYS A 1 87 ? 35.699 -22.067 -20.233 1.00 21.22 87 LYS A CA 1
ATOM 663 C C . LYS A 1 87 ? 35.128 -22.044 -18.804 1.00 18.16 87 LYS A C 1
ATOM 664 O O . LYS A 1 87 ? 34.981 -23.062 -18.130 1.00 18.41 87 LYS A O 1
ATOM 670 N N . LEU A 1 88 ? 34.720 -20.855 -18.369 1.00 12.51 88 LEU A N 1
ATOM 671 C CA . LEU A 1 88 ? 34.148 -20.686 -17.043 1.00 9.36 88 LEU A CA 1
ATOM 672 C C . LEU A 1 88 ? 32.940 -19.776 -17.210 1.00 7.98 88 LEU A C 1
ATOM 673 O O . LEU A 1 88 ? 32.894 -18.996 -18.153 1.00 10.33 88 LEU A O 1
ATOM 678 N N . LEU A 1 89 ? 31.975 -19.882 -16.296 1.00 7.16 89 LEU A N 1
ATOM 679 C CA . LEU A 1 89 ? 30.839 -18.961 -16.268 1.00 6.54 89 LEU A CA 1
ATOM 680 C C . LEU A 1 89 ? 31.218 -18.000 -15.145 1.00 8.64 89 LEU A C 1
ATOM 681 O O . LEU A 1 89 ? 31.601 -18.429 -14.056 1.00 9.50 89 LEU A O 1
ATOM 686 N N . TYR A 1 90 ? 31.154 -16.711 -15.419 1.00 6.79 90 TYR A N 1
ATOM 687 C CA . TYR A 1 90 ? 31.532 -15.729 -14.401 1.00 6.60 90 TYR A CA 1
ATOM 688 C C . TYR A 1 90 ? 30.281 -14.967 -14.013 1.00 4.98 90 TYR A C 1
ATOM 689 O O . TYR A 1 90 ? 29.639 -14.345 -14.861 1.00 7.31 90 TYR A O 1
ATOM 698 N N . LEU A 1 91 ? 29.919 -15.069 -12.736 1.00 5.51 91 LEU A N 1
ATOM 699 C CA . LEU A 1 91 ? 28.733 -14.400 -12.196 1.00 6.97 91 LEU A CA 1
ATOM 700 C C . LEU A 1 91 ? 29.169 -13.036 -11.660 1.00 7.90 91 LEU A C 1
ATOM 701 O O . LEU A 1 91 ? 29.888 -12.950 -10.666 1.00 8.34 91 LEU A O 1
ATOM 706 N N . GLU A 1 92 ? 28.760 -11.970 -12.365 1.00 7.45 92 GLU A N 1
ATOM 707 C CA . GLU A 1 92 ? 29.144 -10.604 -12.004 1.00 8.82 92 GLU A CA 1
ATOM 708 C C . GLU A 1 92 ? 28.300 -10.020 -10.874 1.00 8.78 92 GLU A C 1
ATOM 709 O O . GLU A 1 92 ? 28.820 -9.366 -9.968 1.00 10.29 92 GLU A O 1
ATOM 715 N N . ASP A 1 93 ? 26.990 -10.198 -10.945 1.00 9.65 93 ASP A N 1
ATOM 716 C CA . ASP A 1 93 ? 26.123 -9.730 -9.842 1.00 11.95 93 ASP A CA 1
ATOM 717 C C . ASP A 1 93 ? 24.846 -10.560 -9.823 1.00 12.18 93 ASP A C 1
ATOM 718 O O . ASP A 1 93 ? 24.438 -11.114 -10.844 1.00 11.48 93 ASP A O 1
ATOM 723 N N . PHE A 1 94 ? 24.229 -10.647 -8.655 1.00 12.37 94 PHE A N 1
ATOM 724 C CA . PHE A 1 94 ? 23.032 -11.479 -8.477 1.00 14.32 94 PHE A CA 1
ATOM 725 C C . PHE A 1 94 ? 22.260 -10.730 -7.397 1.00 15.17 94 PHE A C 1
ATOM 726 O O . PHE A 1 94 ? 22.776 -10.555 -6.292 1.00 15.85 94 PHE A O 1
ATOM 734 N N . PHE A 1 95 ? 21.055 -10.285 -7.730 1.00 14.71 95 PHE A N 1
ATOM 735 C CA . PHE A 1 95 ? 20.247 -9.490 -6.796 1.00 15.08 95 PHE A CA 1
ATOM 736 C C . PHE A 1 95 ? 18.744 -9.700 -6.938 1.00 14.31 95 PHE A C 1
ATOM 737 O O . PHE A 1 95 ? 18.202 -9.717 -8.046 1.00 13.69 95 PHE A O 1
ATOM 745 N N . VAL A 1 96 ? 18.061 -9.847 -5.810 1.00 14.54 96 VAL A N 1
ATOM 746 C CA . VAL A 1 96 ? 16.617 -9.989 -5.847 1.00 14.30 96 VAL A CA 1
ATOM 747 C C . VAL A 1 96 ? 16.128 -8.911 -4.867 1.00 15.90 96 VAL A C 1
ATOM 748 O O . VAL A 1 96 ? 16.617 -8.816 -3.733 1.00 15.14 96 VAL A O 1
ATOM 760 N N . SER A 1 98 ? 14.428 -6.900 -2.033 1.00 19.62 98 SER A N 1
ATOM 761 C CA . SER A 1 98 ? 14.079 -7.438 -0.716 1.00 21.28 98 SER A CA 1
ATOM 762 C C . SER A 1 98 ? 12.658 -7.971 -0.537 1.00 20.72 98 SER A C 1
ATOM 763 O O . SER A 1 98 ? 12.455 -9.054 0.027 1.00 20.96 98 SER A O 1
ATOM 766 N N . ASP A 1 99 ? 11.678 -7.232 -1.037 1.00 21.62 99 ASP A N 1
ATOM 767 C CA . ASP A 1 99 ? 10.275 -7.625 -0.907 1.00 22.11 99 ASP A CA 1
ATOM 768 C C . ASP A 1 99 ? 9.894 -8.812 -1.791 1.00 20.70 99 ASP A C 1
ATOM 769 O O . ASP A 1 99 ? 8.747 -9.267 -1.740 1.00 19.15 99 ASP A O 1
ATOM 774 N N . TYR A 1 100 ? 10.828 -9.300 -2.614 1.00 18.49 100 TYR A N 1
ATOM 775 C CA . TYR A 1 100 ? 10.526 -10.430 -3.497 1.00 17.22 100 TYR A CA 1
ATOM 776 C C . TYR A 1 100 ? 11.383 -11.645 -3.206 1.00 16.35 100 TYR A C 1
ATOM 777 O O . TYR A 1 100 ? 11.439 -12.559 -4.008 1.00 15.29 100 TYR A O 1
ATOM 786 N N . ARG A 1 101 ? 12.036 -11.648 -2.050 1.00 17.66 101 ARG A N 1
ATOM 787 C CA . ARG A 1 101 ? 12.859 -12.784 -1.633 1.00 19.75 101 ARG A CA 1
ATOM 788 C C . ARG A 1 101 ? 11.978 -13.765 -0.867 1.00 19.97 101 ARG A C 1
ATOM 789 O O . ARG A 1 101 ? 10.893 -13.410 -0.429 1.00 21.62 101 ARG A O 1
ATOM 797 N N . GLY A 1 102 ? 12.413 -15.015 -0.748 1.00 21.35 102 GLY A N 1
ATOM 798 C CA . GLY A 1 102 ? 11.635 -15.999 -0.012 1.00 22.23 102 GLY A CA 1
ATOM 799 C C . GLY A 1 102 ? 10.556 -16.738 -0.781 1.00 22.25 102 GLY A C 1
ATOM 800 O O . GLY A 1 102 ? 9.848 -17.573 -0.181 1.00 25.41 102 GLY A O 1
ATOM 801 N N . PHE A 1 103 ? 10.432 -16.449 -2.081 1.00 19.96 103 PHE A N 1
ATOM 802 C CA . PHE A 1 103 ? 9.450 -17.054 -2.984 1.00 20.04 103 PHE A CA 1
ATOM 803 C C . PHE A 1 103 ? 10.095 -18.066 -3.985 1.00 17.92 103 PHE A C 1
ATOM 804 O O . PHE A 1 103 ? 9.391 -18.656 -4.808 1.00 15.25 103 PHE A O 1
ATOM 812 N N . GLY A 1 104 ? 11.414 -18.264 -3.895 1.00 14.17 104 GLY A N 1
ATOM 813 C CA . GLY A 1 104 ? 12.114 -19.165 -4.821 1.00 13.99 104 GLY A CA 1
ATOM 814 C C . GLY A 1 104 ? 12.799 -18.508 -6.018 1.00 11.97 104 GLY A C 1
ATOM 815 O O . GLY A 1 104 ? 13.371 -19.187 -6.874 1.00 11.99 104 GLY A O 1
ATOM 816 N N . ILE A 1 105 ? 12.758 -17.181 -6.110 1.00 12.44 105 ILE A N 1
ATOM 817 C CA . ILE A 1 105 ? 13.378 -16.527 -7.274 1.00 9.93 105 ILE A CA 1
ATOM 818 C C . ILE A 1 105 ? 14.894 -16.747 -7.337 1.00 11.27 105 ILE A C 1
ATOM 819 O O . ILE A 1 105 ? 15.420 -17.095 -8.398 1.00 11.58 105 ILE A O 1
ATOM 824 N N . GLY A 1 106 ? 15.577 -16.538 -6.217 1.00 10.24 106 GLY A N 1
ATOM 825 C CA . GLY A 1 106 ? 17.034 -16.711 -6.214 1.00 11.52 106 GLY A CA 1
ATOM 826 C C . GLY A 1 106 ? 17.427 -18.140 -6.538 1.00 11.54 106 GLY A C 1
ATOM 827 O O . GLY A 1 106 ? 18.354 -18.390 -7.307 1.00 10.74 106 GLY A O 1
ATOM 828 N N . SER A 1 107 ? 16.710 -19.094 -5.965 1.00 10.91 107 SER A N 1
ATOM 829 C CA . SER A 1 107 ? 17.035 -20.496 -6.238 1.00 9.64 107 SER A CA 1
ATOM 830 C C . SER A 1 107 ? 16.834 -20.850 -7.700 1.00 10.92 107 SER A C 1
ATOM 831 O O . SER A 1 107 ? 17.627 -21.621 -8.249 1.00 9.07 107 SER A O 1
ATOM 834 N N . GLU A 1 108 ? 15.773 -20.329 -8.319 1.00 10.38 108 GLU A N 1
ATOM 835 C CA . GLU A 1 108 ? 15.536 -20.670 -9.731 1.00 10.14 108 GLU A CA 1
ATOM 836 C C . GLU A 1 108 ? 16.584 -19.995 -10.593 1.00 8.96 108 GLU A C 1
ATOM 837 O O . GLU A 1 108 ? 17.027 -20.564 -11.606 1.00 9.07 108 GLU A O 1
ATOM 843 N N . ILE A 1 109 ? 17.009 -18.778 -10.216 1.00 8.31 109 ILE A N 1
ATOM 844 C CA . ILE A 1 109 ? 18.044 -18.143 -10.989 1.00 7.85 109 ILE A CA 1
ATOM 845 C C . ILE A 1 109 ? 19.337 -18.957 -10.922 1.00 8.29 109 ILE A C 1
ATOM 846 O O . ILE A 1 109 ? 19.941 -19.212 -11.959 1.00 8.21 109 ILE A O 1
ATOM 851 N N . LEU A 1 110 ? 19.764 -19.346 -9.726 1.00 8.22 110 LEU A N 1
ATOM 852 C CA . LEU A 1 110 ? 20.988 -20.165 -9.602 1.00 9.34 110 LEU A CA 1
ATOM 853 C C . LEU A 1 110 ? 20.854 -21.503 -10.343 1.00 8.02 110 LEU A C 1
ATOM 854 O O . LEU A 1 110 ? 21.829 -21.994 -10.898 1.00 8.55 110 LEU A O 1
ATOM 859 N N . LYS A 1 111 ? 19.656 -22.087 -10.341 1.00 7.89 111 LYS A N 1
ATOM 860 C CA . LYS A 1 111 ? 19.455 -23.364 -11.048 1.00 7.87 111 LYS A CA 1
ATOM 861 C C . LYS A 1 111 ? 19.672 -23.126 -12.557 1.00 7.81 111 LYS A C 1
ATOM 862 O O . LYS A 1 111 ? 20.365 -23.874 -13.231 1.00 8.07 111 LYS A O 1
ATOM 868 N N . ASN A 1 112 ? 19.035 -22.083 -13.089 1.00 7.06 112 ASN A N 1
ATOM 869 C CA . ASN A 1 112 ? 19.161 -21.803 -14.500 1.00 6.89 112 ASN A CA 1
ATOM 870 C C . ASN A 1 112 ? 20.602 -21.435 -14.862 1.00 6.95 112 ASN A C 1
ATOM 871 O O . ASN A 1 112 ? 21.087 -21.890 -15.891 1.00 6.52 112 ASN A O 1
ATOM 876 N N . LEU A 1 113 ? 21.303 -20.675 -13.993 1.00 5.30 113 LEU A N 1
ATOM 877 C CA . LEU A 1 113 ? 22.701 -20.326 -14.284 1.00 8.50 113 LEU A CA 1
ATOM 878 C C . LEU A 1 113 ? 23.539 -21.597 -14.360 1.00 5.11 113 LEU A C 1
ATOM 879 O O . LEU A 1 113 ? 24.409 -21.716 -15.209 1.00 7.38 113 LEU A O 1
ATOM 884 N N . SER A 1 114 ? 23.239 -22.561 -13.479 1.00 6.18 114 SER A N 1
ATOM 885 C CA . SER A 1 114 ? 23.978 -23.827 -13.450 1.00 6.44 114 SER A CA 1
ATOM 886 C C . SER A 1 114 ? 23.688 -24.631 -14.721 1.00 7.93 114 SER A C 1
ATOM 887 O O . SER A 1 114 ? 24.602 -25.247 -15.269 1.00 8.70 114 SER A O 1
ATOM 890 N N . GLN A 1 115 ? 22.430 -24.605 -15.185 1.00 7.78 115 GLN A N 1
ATOM 891 C CA . GLN A 1 115 ? 22.065 -25.327 -16.411 1.00 5.95 115 GLN A CA 1
ATOM 892 C C . GLN A 1 115 ? 22.774 -24.697 -17.598 1.00 7.28 115 GLN A C 1
ATOM 893 O O . GLN A 1 115 ? 23.239 -25.415 -18.496 1.00 7.92 115 GLN A O 1
ATOM 899 N N . VAL A 1 116 ? 22.845 -23.362 -17.611 1.00 7.23 116 VAL A N 1
ATOM 900 C CA . VAL A 1 116 ? 23.559 -22.649 -18.666 1.00 9.41 116 VAL A CA 1
ATOM 901 C C . VAL A 1 116 ? 25.038 -23.070 -18.623 1.00 8.16 116 VAL A C 1
ATOM 902 O O . VAL A 1 116 ? 25.663 -23.311 -19.661 1.00 9.07 116 VAL A O 1
ATOM 906 N N . ALA A 1 117 ? 25.600 -23.171 -17.424 1.00 6.99 117 ALA A N 1
ATOM 907 C CA . ALA A 1 117 ? 26.981 -23.620 -17.296 1.00 8.52 117 ALA A CA 1
ATOM 908 C C . ALA A 1 117 ? 27.121 -25.010 -17.882 1.00 8.42 117 ALA A C 1
ATOM 909 O O . ALA A 1 117 ? 28.131 -25.273 -18.551 1.00 10.17 117 ALA A O 1
ATOM 919 N N . ARG A 1 119 ? 25.291 -26.396 -20.274 1.00 8.10 119 ARG A N 1
ATOM 920 C CA . ARG A 1 119 ? 25.217 -26.250 -21.733 1.00 9.17 119 ARG A CA 1
ATOM 921 C C . ARG A 1 119 ? 26.553 -25.768 -22.305 1.00 11.82 119 ARG A C 1
ATOM 922 O O . ARG A 1 119 ? 26.992 -26.260 -23.346 1.00 13.44 119 ARG A O 1
ATOM 930 N N . CYS A 1 120 ? 27.173 -24.796 -21.630 1.00 11.79 120 CYS A N 1
ATOM 931 C CA . CYS A 1 120 ? 28.481 -24.225 -21.997 1.00 16.05 120 CYS A CA 1
ATOM 932 C C . CYS A 1 120 ? 29.660 -25.171 -21.874 1.00 15.98 120 CYS A C 1
ATOM 933 O O . CYS A 1 120 ? 30.709 -24.902 -22.474 1.00 19.50 120 CYS A O 1
ATOM 936 N N . ARG A 1 121 ? 29.499 -26.221 -21.070 1.00 13.30 121 ARG A N 1
ATOM 937 C CA . ARG A 1 121 ? 30.533 -27.190 -20.731 1.00 15.05 121 ARG A CA 1
ATOM 938 C C . ARG A 1 121 ? 31.552 -26.377 -19.899 1.00 15.48 121 ARG A C 1
ATOM 939 O O . ARG A 1 121 ? 32.783 -26.541 -20.006 1.00 17.73 121 ARG A O 1
ATOM 947 N N . CYS A 1 122 ? 31.031 -25.478 -19.075 1.00 12.92 122 CYS A N 1
ATOM 948 C CA . CYS A 1 122 ? 31.896 -24.665 -18.216 1.00 12.51 122 CYS A CA 1
ATOM 949 C C . CYS A 1 122 ? 32.394 -25.520 -17.048 1.00 12.73 122 CYS A C 1
ATOM 950 O O . CYS A 1 122 ? 31.633 -26.267 -16.450 1.00 15.29 122 CYS A O 1
ATOM 953 N N . SER A 1 123 ? 33.661 -25.380 -16.687 1.00 11.28 123 SER A N 1
ATOM 954 C CA . SER A 1 123 ? 34.193 -26.209 -15.603 1.00 11.36 123 SER A CA 1
ATOM 955 C C . SER A 1 123 ? 33.899 -25.697 -14.207 1.00 9.24 123 SER A C 1
ATOM 956 O O . SER A 1 123 ? 33.954 -26.463 -13.231 1.00 11.03 123 SER A O 1
ATOM 959 N N . SER A 1 124 ? 33.547 -24.427 -14.099 1.00 9.37 124 SER A N 1
ATOM 960 C CA . SER A 1 124 ? 33.310 -23.875 -12.768 1.00 7.40 124 SER A CA 1
ATOM 961 C C . SER A 1 124 ? 32.609 -22.549 -13.023 1.00 8.86 124 SER A C 1
ATOM 962 O O . SER A 1 124 ? 32.556 -22.092 -14.178 1.00 9.26 124 SER A O 1
ATOM 973 N N . HIS A 1 126 ? 32.756 -18.734 -11.384 1.00 7.24 126 HIS A N 1
ATOM 974 C CA . HIS A 1 126 ? 33.577 -17.891 -10.513 1.00 5.68 126 HIS A CA 1
ATOM 975 C C . HIS A 1 126 ? 32.796 -16.616 -10.215 1.00 6.04 126 HIS A C 1
ATOM 976 O O . HIS A 1 126 ? 31.927 -16.202 -10.990 1.00 6.98 126 HIS A O 1
ATOM 983 N N . PHE A 1 127 ? 33.117 -15.992 -9.092 1.00 6.32 127 PHE A N 1
ATOM 984 C CA . PHE A 1 127 ? 32.477 -14.737 -8.690 1.00 6.70 127 PHE A CA 1
ATOM 985 C C . PHE A 1 127 ? 33.252 -14.187 -7.494 1.00 7.05 127 PHE A C 1
ATOM 986 O O . PHE A 1 127 ? 34.070 -14.903 -6.880 1.00 7.37 127 PHE A O 1
ATOM 994 N N . LEU A 1 128 ? 33.032 -12.898 -7.197 1.00 7.92 128 LEU A N 1
ATOM 995 C CA . LEU A 1 128 ? 33.694 -12.236 -6.039 1.00 6.41 128 LEU A CA 1
ATOM 996 C C . LEU A 1 128 ? 32.768 -12.111 -4.832 1.00 7.46 128 LEU A C 1
ATOM 997 O O . LEU A 1 128 ? 31.544 -11.857 -4.965 1.00 9.12 128 LEU A O 1
ATOM 1002 N N . VAL A 1 129 ? 33.354 -12.259 -3.648 1.00 7.96 129 VAL A N 1
ATOM 1003 C CA . VAL A 1 129 ? 32.603 -12.058 -2.401 1.00 8.15 129 VAL A CA 1
ATOM 1004 C C . VAL A 1 129 ? 33.512 -11.182 -1.520 1.00 8.51 129 VAL A C 1
ATOM 1005 O O . VAL A 1 129 ? 34.732 -11.401 -1.522 1.00 10.71 129 VAL A O 1
ATOM 1009 N N . ALA A 1 130 ? 32.941 -10.210 -0.793 1.00 9.56 130 ALA A N 1
ATOM 1010 C CA . ALA A 1 130 ? 33.741 -9.310 0.059 1.00 10.93 130 ALA A CA 1
ATOM 1011 C C . ALA A 1 130 ? 34.212 -10.145 1.249 1.00 9.47 130 ALA A C 1
ATOM 1012 O O . ALA A 1 130 ? 33.435 -10.945 1.788 1.00 11.40 130 ALA A O 1
ATOM 1014 N N . GLU A 1 131 ? 35.470 -9.965 1.659 1.00 10.78 131 GLU A N 1
ATOM 1015 C CA . GLU A 1 131 ? 36.045 -10.816 2.705 1.00 10.53 131 GLU A CA 1
ATOM 1016 C C . GLU A 1 131 ? 35.328 -10.755 4.040 1.00 11.26 131 GLU A C 1
ATOM 1017 O O . GLU A 1 131 ? 35.305 -11.740 4.767 1.00 11.36 131 GLU A O 1
ATOM 1023 N N . TRP A 1 132 ? 34.687 -9.625 4.309 1.00 11.41 132 TRP A N 1
ATOM 1024 C CA . TRP A 1 132 ? 33.976 -9.433 5.562 1.00 11.88 132 TRP A CA 1
ATOM 1025 C C . TRP A 1 132 ? 32.529 -9.916 5.570 1.00 12.26 132 TRP A C 1
ATOM 1026 O O . TRP A 1 132 ? 31.932 -10.035 6.642 1.00 13.40 132 TRP A O 1
ATOM 1037 N N . ASN A 1 133 ? 31.984 -10.209 4.392 1.00 11.76 133 ASN A N 1
ATOM 1038 C CA . ASN A 1 133 ? 30.589 -10.597 4.232 1.00 11.14 133 ASN A CA 1
ATOM 1039 C C . ASN A 1 133 ? 30.364 -12.063 4.558 1.00 11.71 133 ASN A C 1
ATOM 1040 O O . ASN A 1 133 ? 30.045 -12.884 3.681 1.00 11.13 133 ASN A O 1
ATOM 1045 N N . GLU A 1 134 ? 30.486 -12.397 5.839 1.00 11.00 134 GLU A N 1
ATOM 1046 C CA . GLU A 1 134 ? 30.337 -13.768 6.251 1.00 13.15 134 GLU A CA 1
ATOM 1047 C C . GLU A 1 134 ? 29.008 -14.409 5.837 1.00 13.13 134 GLU A C 1
ATOM 1048 O O . GLU A 1 134 ? 28.984 -15.553 5.404 1.00 11.67 134 GLU A O 1
ATOM 1054 N N . PRO A 1 135 ? 27.886 -13.691 5.945 1.00 12.67 135 PRO A N 1
ATOM 1055 C CA . PRO A 1 135 ? 26.623 -14.327 5.538 1.00 14.24 135 PRO A CA 1
ATOM 1056 C C . PRO A 1 135 ? 26.663 -14.838 4.079 1.00 13.33 135 PRO A C 1
ATOM 1057 O O . PRO A 1 135 ? 26.209 -15.957 3.764 1.00 13.15 135 PRO A O 1
ATOM 1061 N N . SER A 1 136 ? 27.198 -13.995 3.200 1.00 11.37 136 SER A N 1
ATOM 1062 C CA . SER A 1 136 ? 27.304 -14.344 1.765 1.00 11.64 136 SER A CA 1
ATOM 1063 C C . SER A 1 136 ? 28.282 -15.472 1.556 1.00 9.66 136 SER A C 1
ATOM 1064 O O . SER A 1 136 ? 28.038 -16.407 0.781 1.00 11.11 136 SER A O 1
ATOM 1067 N N . ILE A 1 137 ? 29.416 -15.397 2.242 1.00 9.26 137 ILE A N 1
ATOM 1068 C CA . ILE A 1 137 ? 30.417 -16.459 2.144 1.00 9.10 137 ILE A CA 1
ATOM 1069 C C . ILE A 1 137 ? 29.793 -17.785 2.516 1.00 10.21 137 ILE A C 1
ATOM 1070 O O . ILE A 1 137 ? 29.938 -18.776 1.834 1.00 9.08 137 ILE A O 1
ATOM 1075 N N . ASN A 1 138 ? 29.034 -17.795 3.599 1.00 10.00 138 ASN A N 1
ATOM 1076 C CA . ASN A 1 138 ? 28.456 -19.064 3.994 1.00 9.60 138 ASN A CA 1
ATOM 1077 C C . ASN A 1 138 ? 27.347 -19.536 3.082 1.00 10.45 138 ASN A C 1
ATOM 1078 O O . ASN A 1 138 ? 27.196 -20.731 2.900 1.00 9.46 138 ASN A O 1
ATOM 1083 N N . PHE A 1 139 ? 26.612 -18.602 2.493 1.00 8.69 139 PHE A N 1
ATOM 1084 C CA . PHE A 1 139 ? 25.554 -18.963 1.542 1.00 10.65 139 PHE A CA 1
ATOM 1085 C C . PHE A 1 139 ? 26.205 -19.727 0.381 1.00 10.74 139 PHE A C 1
ATOM 1086 O O . PHE A 1 139 ? 25.751 -20.802 -0.034 1.00 10.36 139 PHE A O 1
ATOM 1094 N N . TYR A 1 140 ? 27.297 -19.182 -0.141 1.00 9.85 140 TYR A N 1
ATOM 1095 C CA . TYR A 1 140 ? 27.950 -19.875 -1.256 1.00 9.92 140 TYR A CA 1
ATOM 1096 C C . TYR A 1 140 ? 28.692 -21.146 -0.850 1.00 9.02 140 TYR A C 1
ATOM 1097 O O . TYR A 1 140 ? 28.724 -22.121 -1.603 1.00 10.26 140 TYR A O 1
ATOM 1106 N N . LYS A 1 141 ? 29.291 -21.147 0.334 1.00 8.19 141 LYS A N 1
ATOM 1107 C CA . LYS A 1 141 ? 29.950 -22.364 0.817 1.00 10.28 141 LYS A CA 1
ATOM 1108 C C . LYS A 1 141 ? 28.938 -23.507 0.946 1.00 9.06 141 LYS A C 1
ATOM 1109 O O . LYS A 1 141 ? 29.281 -24.666 0.713 1.00 10.82 141 LYS A O 1
ATOM 1115 N N . ARG A 1 142 ? 27.699 -23.183 1.308 1.00 12.37 142 ARG A N 1
ATOM 1116 C CA . ARG A 1 142 ? 26.680 -24.227 1.457 1.00 12.06 142 ARG A CA 1
ATOM 1117 C C . ARG A 1 142 ? 26.352 -24.867 0.110 1.00 12.86 142 ARG A C 1
ATOM 1118 O O . ARG A 1 142 ? 25.782 -25.992 0.040 1.00 12.64 142 ARG A O 1
ATOM 1126 N N . ARG A 1 143 ? 26.700 -24.140 -0.960 1.00 11.67 143 ARG A N 1
ATOM 1127 C CA . ARG A 1 143 ? 26.500 -24.627 -2.319 1.00 11.94 143 ARG A CA 1
ATOM 1128 C C . ARG A 1 143 ? 27.763 -25.212 -2.953 1.00 13.31 143 ARG A C 1
ATOM 1129 O O . ARG A 1 143 ? 27.773 -25.529 -4.146 1.00 13.53 143 ARG A O 1
ATOM 1137 N N . GLY A 1 144 ? 28.809 -25.381 -2.143 1.00 11.28 144 GLY A N 1
ATOM 1138 C CA . GLY A 1 144 ? 30.026 -26.008 -2.629 1.00 11.26 144 GLY A CA 1
ATOM 1139 C C . GLY A 1 144 ? 31.162 -25.060 -2.978 1.00 8.85 144 GLY A C 1
ATOM 1140 O O . GLY A 1 144 ? 32.190 -25.486 -3.462 1.00 11.07 144 GLY A O 1
ATOM 1141 N N . ALA A 1 145 ? 30.992 -23.781 -2.711 1.00 10.21 145 ALA A N 1
ATOM 1142 C CA . ALA A 1 145 ? 32.023 -22.814 -3.072 1.00 7.83 145 ALA A CA 1
ATOM 1143 C C . ALA A 1 145 ? 33.278 -22.901 -2.227 1.00 9.66 145 ALA A C 1
ATOM 1144 O O . ALA A 1 145 ? 33.245 -23.349 -1.062 1.00 10.85 145 ALA A O 1
ATOM 1146 N N . SER A 1 146 ? 34.381 -22.446 -2.806 1.00 8.68 146 SER A N 1
ATOM 1147 C CA . SER A 1 146 ? 35.651 -22.376 -2.052 1.00 10.48 146 SER A CA 1
ATOM 1148 C C . SER A 1 146 ? 36.224 -21.005 -2.380 1.00 10.23 146 SER A C 1
ATOM 1149 O O . SER A 1 146 ? 35.905 -20.420 -3.421 1.00 7.58 146 SER A O 1
ATOM 1152 N N . ASP A 1 147 ? 37.017 -20.466 -1.450 1.00 9.57 147 ASP A N 1
ATOM 1153 C CA . ASP A 1 147 ? 37.643 -19.159 -1.618 1.00 8.59 147 ASP A CA 1
ATOM 1154 C C . ASP A 1 147 ? 38.978 -19.423 -2.289 1.00 8.38 147 ASP A C 1
ATOM 1155 O O . ASP A 1 147 ? 39.977 -19.807 -1.631 1.00 8.25 147 ASP A O 1
ATOM 1160 N N . LEU A 1 148 ? 38.994 -19.261 -3.605 1.00 6.25 148 LEU A N 1
ATOM 1161 C CA . LEU A 1 148 ? 40.194 -19.518 -4.398 1.00 7.92 148 LEU A CA 1
ATOM 1162 C C . LEU A 1 148 ? 41.314 -18.521 -4.072 1.00 8.40 148 LEU A C 1
ATOM 1163 O O . LEU A 1 148 ? 42.494 -18.864 -4.031 1.00 8.29 148 LEU A O 1
ATOM 1168 N N . SER A 1 149 ? 40.940 -17.270 -3.843 1.00 8.75 149 SER A N 1
ATOM 1169 C CA . SER A 1 149 ? 41.920 -16.252 -3.482 1.00 9.76 149 SER A CA 1
ATOM 1170 C C . SER A 1 149 ? 42.734 -16.654 -2.271 1.00 10.36 149 SER A C 1
ATOM 1171 O O . SER A 1 149 ? 43.965 -16.535 -2.270 1.00 11.20 149 SER A O 1
ATOM 1174 N N . SER A 1 150 ? 42.043 -17.113 -1.231 1.00 8.04 150 SER A N 1
ATOM 1175 C CA . SER A 1 150 ? 42.737 -17.500 -0.011 1.00 8.38 150 SER A CA 1
ATOM 1176 C C . SER A 1 150 ? 43.393 -18.881 -0.073 1.00 7.94 150 SER A C 1
ATOM 1177 O O . SER A 1 150 ? 44.512 -19.063 0.414 1.00 8.47 150 SER A O 1
ATOM 1180 N N . GLU A 1 151 ? 42.738 -19.845 -0.695 1.00 6.87 151 GLU A N 1
ATOM 1181 C CA . GLU A 1 151 ? 43.318 -21.184 -0.719 1.00 6.49 151 GLU A CA 1
ATOM 1182 C C . GLU A 1 151 ? 44.600 -21.274 -1.548 1.00 7.42 151 GLU A C 1
ATOM 1183 O O . GLU A 1 151 ? 45.550 -21.962 -1.166 1.00 10.24 151 GLU A O 1
ATOM 1189 N N . GLU A 1 152 ? 44.590 -20.591 -2.699 1.00 8.42 152 GLU A N 1
ATOM 1190 C CA . GLU A 1 152 ? 45.703 -20.623 -3.639 1.00 9.15 152 GLU A CA 1
ATOM 1191 C C . GLU A 1 152 ? 46.572 -19.369 -3.656 1.00 8.44 152 GLU A C 1
ATOM 1192 O O . GLU A 1 152 ? 47.587 -19.349 -4.346 1.00 9.86 152 GLU A O 1
ATOM 1198 N N . GLY A 1 153 ? 46.170 -18.339 -2.937 1.00 7.28 153 GLY A N 1
ATOM 1199 C CA . GLY A 1 153 ? 46.991 -17.135 -2.876 1.00 8.24 153 GLY A CA 1
ATOM 1200 C C . GLY A 1 153 ? 46.957 -16.277 -4.132 1.00 8.35 153 GLY A C 1
ATOM 1201 O O . GLY A 1 153 ? 47.988 -16.056 -4.773 1.00 8.93 153 GLY A O 1
ATOM 1202 N N . TRP A 1 154 ? 45.764 -15.802 -4.466 1.00 9.68 154 TRP A N 1
ATOM 1203 C CA . TRP A 1 154 ? 45.547 -14.950 -5.648 1.00 9.19 154 TRP A CA 1
ATOM 1204 C C . TRP A 1 154 ? 44.948 -13.624 -5.190 1.00 11.75 154 TRP A C 1
ATOM 1205 O O . TRP A 1 154 ? 44.004 -13.639 -4.393 1.00 11.47 154 TRP A O 1
ATOM 1216 N N . ARG A 1 155 ? 45.514 -12.504 -5.642 1.00 8.08 155 ARG A N 1
ATOM 1217 C CA . ARG A 1 155 ? 44.966 -11.178 -5.322 1.00 8.13 155 ARG A CA 1
ATOM 1218 C C . ARG A 1 155 ? 44.481 -10.509 -6.601 1.00 8.04 155 ARG A C 1
ATOM 1219 O O . ARG A 1 155 ? 45.113 -10.639 -7.675 1.00 9.41 155 ARG A O 1
ATOM 1227 N N . LEU A 1 156 ? 43.343 -9.817 -6.496 1.00 9.68 156 LEU A N 1
ATOM 1228 C CA . LEU A 1 156 ? 42.783 -9.131 -7.659 1.00 8.50 156 LEU A CA 1
ATOM 1229 C C . LEU A 1 156 ? 43.352 -7.719 -7.756 1.00 7.07 156 LEU A C 1
ATOM 1230 O O . LEU A 1 156 ? 43.411 -7.007 -6.757 1.00 8.48 156 LEU A O 1
ATOM 1235 N N . PHE A 1 157 ? 43.772 -7.320 -8.964 1.00 8.58 157 PHE A N 1
ATOM 1236 C CA . PHE A 1 157 ? 44.346 -5.961 -9.153 1.00 8.66 157 PHE A CA 1
ATOM 1237 C C . PHE A 1 157 ? 43.615 -5.294 -10.303 1.00 9.22 157 PHE A C 1
ATOM 1238 O O . PHE A 1 157 ? 42.915 -5.959 -11.092 1.00 10.00 157 PHE A O 1
ATOM 1246 N N . LYS A 1 158 ? 43.783 -3.976 -10.396 1.00 10.20 158 LYS A N 1
ATOM 1247 C CA . LYS A 1 158 ? 43.213 -3.227 -11.514 1.00 11.34 158 LYS A CA 1
ATOM 1248 C C . LYS A 1 158 ? 44.188 -2.135 -11.932 1.00 10.37 158 LYS A C 1
ATOM 1249 O O . LYS A 1 158 ? 45.048 -1.687 -11.157 1.00 11.97 158 LYS A O 1
ATOM 1255 N N . ILE A 1 159 ? 44.098 -1.728 -13.188 1.00 10.61 159 ILE A N 1
ATOM 1256 C CA . ILE A 1 159 ? 44.852 -0.548 -13.643 1.00 9.42 159 ILE A CA 1
ATOM 1257 C C . ILE A 1 159 ? 43.761 0.338 -14.247 1.00 9.72 159 ILE A C 1
ATOM 1258 O O . ILE A 1 159 ? 43.134 -0.035 -15.200 1.00 10.42 159 ILE A O 1
ATOM 1263 N N . ASP A 1 160 ? 43.549 1.527 -13.694 1.00 10.50 160 ASP A N 1
ATOM 1264 C CA . ASP A 1 160 ? 42.496 2.390 -14.202 1.00 12.61 160 ASP A CA 1
ATOM 1265 C C . ASP A 1 160 ? 42.797 3.177 -15.473 1.00 11.55 160 ASP A C 1
ATOM 1266 O O . ASP A 1 160 ? 43.946 3.253 -15.906 1.00 11.79 160 ASP A O 1
ATOM 1271 N N . LYS A 1 161 ? 41.733 3.712 -16.071 1.00 14.24 161 LYS A N 1
ATOM 1272 C CA . LYS A 1 161 ? 41.786 4.476 -17.324 1.00 15.63 161 LYS A CA 1
ATOM 1273 C C . LYS A 1 161 ? 42.923 5.478 -17.487 1.00 14.51 161 LYS A C 1
ATOM 1274 O O . LYS A 1 161 ? 43.561 5.498 -18.538 1.00 13.67 161 LYS A O 1
ATOM 1280 N N . GLU A 1 162 ? 43.171 6.339 -16.498 1.00 14.69 162 GLU A N 1
ATOM 1281 C CA . GLU A 1 162 ? 44.254 7.321 -16.680 1.00 15.12 162 GLU A CA 1
ATOM 1282 C C . GLU A 1 162 ? 45.628 6.704 -16.960 1.00 13.25 162 GLU A C 1
ATOM 1283 O O . GLU A 1 162 ? 46.490 7.282 -17.661 1.00 11.93 162 GLU A O 1
ATOM 1289 N N . TYR A 1 163 ? 45.856 5.517 -16.407 1.00 13.25 163 TYR A N 1
ATOM 1290 C CA . TYR A 1 163 ? 47.122 4.827 -16.622 1.00 10.67 163 TYR A CA 1
ATOM 1291 C C . TYR A 1 163 ? 47.137 4.147 -17.980 1.00 10.41 163 TYR A C 1
ATOM 1292 O O . TYR A 1 163 ? 48.137 4.199 -18.702 1.00 11.77 163 TYR A O 1
ATOM 1301 N N . LEU A 1 164 ? 46.031 3.503 -18.334 1.00 8.75 164 LEU A N 1
ATOM 1302 C CA . LEU A 1 164 ? 45.933 2.848 -19.624 1.00 11.01 164 LEU A CA 1
ATOM 1303 C C . LEU A 1 164 ? 46.119 3.898 -20.725 1.00 11.33 164 LEU A C 1
ATOM 1304 O O . LEU A 1 164 ? 46.756 3.638 -21.761 1.00 12.43 164 LEU A O 1
ATOM 1309 N N . LEU A 1 165 ? 45.592 5.095 -20.486 1.00 11.84 165 LEU A N 1
ATOM 1310 C CA . LEU A 1 165 ? 45.759 6.171 -21.489 1.00 11.14 165 LEU A CA 1
ATOM 1311 C C . LEU A 1 165 ? 47.220 6.566 -21.709 1.00 11.05 165 LEU A C 1
ATOM 1312 O O . LEU A 1 165 ? 47.677 6.729 -22.859 1.00 11.45 165 LEU A O 1
ATOM 1317 N N . LYS A 1 166 ? 47.947 6.716 -20.609 1.00 10.71 166 LYS A N 1
ATOM 1318 C CA . LYS A 1 166 ? 49.369 7.023 -20.661 1.00 11.37 166 LYS A CA 1
ATOM 1319 C C . LYS A 1 166 ? 50.095 5.923 -21.428 1.00 11.91 166 LYS A C 1
ATOM 1320 O O . LYS A 1 166 ? 50.878 6.199 -22.325 1.00 12.92 166 LYS A O 1
ATOM 1334 N N . ALA A 1 168 ? 48.882 3.809 -23.617 1.00 14.45 168 ALA A N 1
ATOM 1335 C CA . ALA A 1 168 ? 48.372 3.732 -24.988 1.00 17.37 168 ALA A CA 1
ATOM 1336 C C . ALA A 1 168 ? 48.877 4.840 -25.884 1.00 19.59 168 ALA A C 1
ATOM 1337 O O . ALA A 1 168 ? 48.824 4.708 -27.111 1.00 20.73 168 ALA A O 1
ATOM 1339 N N . THR A 1 169 ? 49.358 5.929 -25.286 1.00 21.19 169 THR A N 1
ATOM 1340 C CA . THR A 1 169 ? 49.850 7.059 -26.078 1.00 22.67 169 THR A CA 1
ATOM 1341 C C . THR A 1 169 ? 51.380 7.256 -26.109 1.00 24.28 169 THR A C 1
ATOM 1342 O O . THR A 1 169 ? 52.123 6.522 -25.418 1.00 24.44 169 THR A O 1
ATOM 1346 N N . PHE B 2 4 ? 61.390 -6.899 -31.919 1.00 28.51 4 PHE B N 1
ATOM 1347 C CA . PHE B 2 4 ? 60.204 -7.814 -31.861 1.00 26.31 4 PHE B CA 1
ATOM 1348 C C . PHE B 2 4 ? 58.954 -7.041 -32.234 1.00 25.34 4 PHE B C 1
ATOM 1349 O O . PHE B 2 4 ? 58.983 -5.824 -32.371 1.00 25.92 4 PHE B O 1
ATOM 1357 N N . VAL B 2 5 ? 57.858 -7.757 -32.420 1.00 24.53 5 VAL B N 1
ATOM 1358 C CA . VAL B 2 5 ? 56.591 -7.106 -32.709 1.00 24.22 5 VAL B CA 1
ATOM 1359 C C . VAL B 2 5 ? 55.496 -7.763 -31.868 1.00 22.76 5 VAL B C 1
ATOM 1360 O O . VAL B 2 5 ? 55.559 -8.967 -31.609 1.00 22.97 5 VAL B O 1
ATOM 1364 N N . ILE B 2 6 ? 54.531 -6.972 -31.399 1.00 20.93 6 ILE B N 1
ATO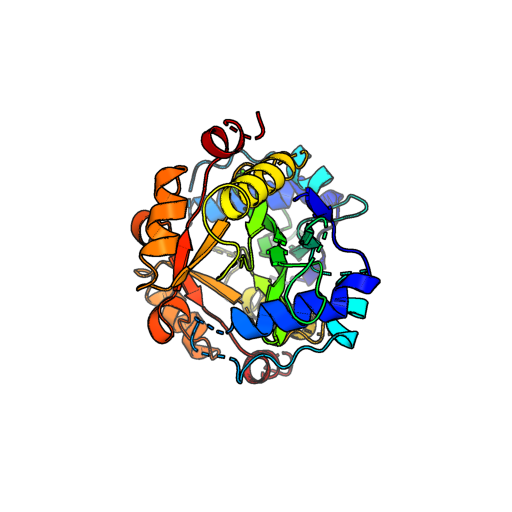M 1365 C CA . ILE B 2 6 ? 53.417 -7.536 -30.646 1.00 18.22 6 ILE B CA 1
ATOM 1366 C C . ILE B 2 6 ? 52.269 -7.546 -31.628 1.00 18.85 6 ILE B C 1
ATOM 1367 O O . ILE B 2 6 ? 51.933 -6.500 -32.202 1.00 20.09 6 ILE B O 1
ATOM 1372 N N . ARG B 2 7 ? 51.662 -8.711 -31.846 1.00 17.95 7 ARG B N 1
ATOM 1373 C CA . ARG B 2 7 ? 50.557 -8.804 -32.808 1.00 18.06 7 ARG B CA 1
ATOM 1374 C C . ARG B 2 7 ? 49.494 -9.787 -32.351 1.00 17.99 7 ARG B C 1
ATOM 1375 O O . ARG B 2 7 ? 49.736 -10.586 -31.462 1.00 18.29 7 ARG B O 1
ATOM 1383 N N . PRO B 2 8 ? 48.262 -9.708 -32.908 1.00 19.02 8 PRO B N 1
ATOM 1384 C CA . PRO B 2 8 ? 47.232 -10.663 -32.486 1.00 18.33 8 PRO B CA 1
ATOM 1385 C C . PRO B 2 8 ? 47.637 -12.061 -32.934 1.00 20.08 8 PRO B C 1
ATOM 1386 O O . PRO B 2 8 ? 48.307 -12.214 -33.970 1.00 21.63 8 PRO B O 1
ATOM 1390 N N . ALA B 2 9 ? 47.249 -13.077 -32.176 1.00 20.47 9 ALA B N 1
ATOM 1391 C CA . ALA B 2 9 ? 47.593 -14.437 -32.577 1.00 23.11 9 ALA B CA 1
ATOM 1392 C C . ALA B 2 9 ? 46.767 -14.838 -33.787 1.00 25.09 9 ALA B C 1
ATOM 1393 O O . ALA B 2 9 ? 45.768 -14.201 -34.123 1.00 25.72 9 ALA B O 1
ATOM 1395 N N . THR B 2 10 ? 47.210 -15.902 -34.437 1.00 27.58 10 THR B N 1
ATOM 1396 C CA . THR B 2 10 ? 46.511 -16.473 -35.571 1.00 29.29 10 THR B CA 1
ATOM 1397 C C . THR B 2 10 ? 46.304 -17.929 -35.173 1.00 29.47 10 THR B C 1
ATOM 1398 O O . THR B 2 10 ? 46.884 -18.406 -34.189 1.00 29.17 10 THR B O 1
ATOM 1402 N N . ALA B 2 11 ? 45.471 -18.635 -35.922 1.00 29.04 11 ALA B N 1
ATOM 1403 C CA . ALA B 2 11 ? 45.203 -20.031 -35.645 1.00 29.33 11 ALA B CA 1
ATOM 1404 C C . ALA B 2 11 ? 46.511 -20.808 -35.595 1.00 28.36 11 ALA B C 1
ATOM 1405 O O . ALA B 2 11 ? 46.670 -21.712 -34.786 1.00 28.33 11 ALA B O 1
ATOM 1407 N N . ALA B 2 12 ? 47.452 -20.448 -36.461 1.00 29.33 12 ALA B N 1
ATOM 1408 C CA . ALA B 2 12 ? 48.732 -21.143 -36.512 1.00 30.56 12 ALA B CA 1
ATOM 1409 C C . ALA B 2 12 ? 49.528 -21.071 -35.220 1.00 30.71 12 ALA B C 1
ATOM 1410 O O . ALA B 2 12 ? 50.279 -21.991 -34.903 1.00 31.21 12 ALA B O 1
ATOM 1412 N N . ASP B 2 13 ? 49.357 -19.982 -34.476 1.00 30.11 13 ASP B N 1
ATOM 1413 C CA . ASP B 2 13 ? 50.088 -19.781 -33.233 1.00 30.24 13 ASP B CA 1
ATOM 1414 C C . ASP B 2 13 ? 49.612 -20.675 -32.082 1.00 29.30 13 ASP B C 1
ATOM 1415 O O . ASP B 2 13 ? 50.236 -20.685 -31.022 1.00 30.15 13 ASP B O 1
ATOM 1420 N N . CYS B 2 14 ? 48.518 -21.412 -32.257 1.00 28.52 14 CYS B N 1
ATOM 1421 C CA . CYS B 2 14 ? 48.022 -22.238 -31.164 1.00 27.66 14 CYS B CA 1
ATOM 1422 C C . CYS B 2 14 ? 49.066 -23.148 -30.506 1.00 28.51 14 CYS B C 1
ATOM 1423 O O . CYS B 2 14 ? 48.996 -23.390 -29.291 1.00 27.69 14 CYS B O 1
ATOM 1426 N N . SER B 2 15 ? 50.028 -23.635 -31.289 1.00 28.06 15 SER B N 1
ATOM 1427 C CA . SER B 2 15 ? 51.084 -24.505 -30.762 1.00 27.72 15 SER B CA 1
ATOM 1428 C C . SER B 2 15 ? 52.006 -23.744 -29.802 1.00 25.43 15 SER B C 1
ATOM 1429 O O . SER B 2 15 ? 52.305 -24.226 -28.697 1.00 25.59 15 SER B O 1
ATOM 1432 N N . ASP B 2 16 ? 52.456 -22.565 -30.221 1.00 23.81 16 ASP B N 1
ATOM 1433 C CA . ASP B 2 16 ? 53.337 -21.733 -29.402 1.00 21.03 16 ASP B CA 1
ATOM 1434 C C . ASP B 2 16 ? 52.647 -21.220 -28.140 1.00 19.33 16 ASP B C 1
ATOM 1435 O O . ASP B 2 16 ? 53.268 -21.168 -27.086 1.00 19.24 16 ASP B O 1
ATOM 1440 N N . ILE B 2 17 ? 51.386 -20.814 -28.271 1.00 20.39 17 ILE B N 1
ATOM 1441 C CA . ILE B 2 17 ? 50.598 -20.328 -27.128 1.00 18.91 17 ILE B CA 1
ATOM 1442 C C . ILE B 2 17 ? 50.523 -21.438 -26.048 1.00 20.16 17 ILE B C 1
ATOM 1443 O O . ILE B 2 17 ? 50.707 -21.184 -24.851 1.00 18.40 17 ILE B O 1
ATOM 1448 N N . LEU B 2 18 ? 50.272 -22.676 -26.456 1.00 19.52 18 LEU B N 1
ATOM 1449 C CA . LEU B 2 18 ? 50.168 -23.742 -25.474 1.00 20.07 18 LEU B CA 1
ATOM 1450 C C . LEU B 2 18 ? 51.499 -23.968 -24.769 1.00 18.32 18 LEU B C 1
ATOM 1451 O O . LEU B 2 18 ? 51.548 -24.181 -23.556 1.00 18.10 18 LEU B O 1
ATOM 1456 N N . ARG B 2 19 ? 52.584 -23.911 -25.527 1.00 18.47 19 ARG B N 1
ATOM 1457 C CA . ARG B 2 19 ? 53.906 -24.096 -24.964 1.00 16.37 19 ARG B CA 1
ATOM 1458 C C . ARG B 2 19 ? 54.219 -23.061 -23.883 1.00 17.80 19 ARG B C 1
ATOM 1459 O O . ARG B 2 19 ? 54.783 -23.387 -22.840 1.00 18.07 19 ARG B O 1
ATOM 1467 N N . LEU B 2 20 ? 53.862 -21.814 -24.161 1.00 16.72 20 LEU B N 1
ATOM 1468 C CA . LEU B 2 20 ? 54.091 -20.716 -23.232 1.00 16.24 20 LEU B CA 1
ATOM 1469 C C . LEU B 2 20 ? 53.153 -20.852 -22.029 1.00 15.04 20 LEU B C 1
ATOM 1470 O O . LEU B 2 20 ? 53.564 -20.598 -20.908 1.00 16.39 20 LEU B O 1
ATOM 1475 N N . ILE B 2 21 ? 51.907 -21.255 -22.265 1.00 16.67 21 ILE B N 1
ATOM 1476 C CA . ILE B 2 21 ? 50.952 -21.454 -21.154 1.00 15.28 21 ILE B CA 1
ATOM 1477 C C . ILE B 2 21 ? 51.568 -22.446 -20.162 1.00 16.66 21 ILE B C 1
ATOM 1478 O O . ILE B 2 21 ? 51.532 -22.240 -18.956 1.00 15.11 21 ILE B O 1
ATOM 1483 N N . LYS B 2 22 ? 52.142 -23.531 -20.684 1.00 16.97 22 LYS B N 1
ATOM 1484 C CA . LYS B 2 22 ? 52.762 -24.515 -19.820 1.00 16.67 22 LYS B CA 1
ATOM 1485 C C . LYS B 2 22 ? 53.997 -23.989 -19.057 1.00 17.48 22 LYS B C 1
ATOM 1486 O O . LYS B 2 22 ? 54.219 -24.401 -17.927 1.00 16.37 22 LYS B O 1
ATOM 1492 N N . GLU B 2 23 ? 54.787 -23.087 -19.654 1.00 16.46 23 GLU B N 1
ATOM 1493 C CA . GLU B 2 23 ? 55.921 -22.496 -18.951 1.00 17.21 23 GLU B CA 1
ATOM 1494 C C . GLU B 2 23 ? 55.406 -21.615 -17.786 1.00 16.02 23 GLU B C 1
ATOM 1495 O O . GLU B 2 23 ? 55.919 -21.632 -16.660 1.00 15.29 23 GLU B O 1
ATOM 1501 N N . LEU B 2 24 ? 54.416 -20.795 -18.085 1.00 15.16 24 LEU B N 1
ATOM 1502 C CA . LEU B 2 24 ? 53.817 -19.945 -17.067 1.00 13.98 24 LEU B CA 1
ATOM 1503 C C . LEU B 2 24 ? 53.213 -20.811 -15.973 1.00 13.56 24 LEU B C 1
ATOM 1504 O O . LEU B 2 24 ? 53.311 -20.496 -14.791 1.00 12.70 24 LEU B O 1
ATOM 1509 N N . ALA B 2 25 ? 52.561 -21.902 -16.353 1.00 13.69 25 ALA B N 1
ATOM 1510 C CA . ALA B 2 25 ? 51.937 -22.782 -15.362 1.00 15.26 25 ALA B CA 1
ATOM 1511 C C . ALA B 2 25 ? 52.969 -23.303 -14.393 1.00 16.27 25 ALA B C 1
ATOM 1512 O O . ALA B 2 25 ? 52.758 -23.335 -13.174 1.00 15.56 25 ALA B O 1
ATOM 1526 N N . TYR B 2 27 ? 55.606 -21.799 -13.533 1.00 15.37 27 TYR B N 1
ATOM 1527 C CA . TYR B 2 27 ? 55.986 -20.684 -12.689 1.00 14.50 27 TYR B CA 1
ATOM 1528 C C . TYR B 2 27 ? 54.937 -20.450 -11.607 1.00 14.57 27 TYR B C 1
ATOM 1529 O O . TYR B 2 27 ? 55.254 -19.969 -10.515 1.00 14.88 27 TYR B O 1
ATOM 1538 N N . GLU B 2 28 ? 53.686 -20.797 -11.925 1.00 11.26 28 GLU B N 1
ATOM 1539 C CA . GLU B 2 28 ? 52.592 -20.623 -10.964 1.00 14.25 28 GLU B CA 1
ATOM 1540 C C . GLU B 2 28 ? 52.292 -21.873 -10.139 1.00 15.24 28 GLU B C 1
ATOM 1541 O O . GLU B 2 28 ? 51.311 -21.912 -9.391 1.00 15.41 28 GLU B O 1
ATOM 1547 N N . TYR B 2 29 ? 53.146 -22.887 -10.265 1.00 18.25 29 TYR B N 1
ATOM 1548 C CA . TYR B 2 29 ? 52.979 -24.147 -9.543 1.00 22.21 29 TYR B CA 1
ATOM 1549 C C . TYR B 2 29 ? 51.662 -24.830 -9.969 1.00 23.34 29 TYR B C 1
ATOM 1550 O O . TYR B 2 29 ? 51.004 -25.465 -9.144 1.00 27.83 29 TYR B O 1
ATOM 1567 N N . GLU B 2 31 ? 51.377 -26.523 -13.492 1.00 27.27 31 GLU B N 1
ATOM 1568 C CA . GLU B 2 31 ? 51.534 -27.155 -14.807 1.00 27.85 31 GLU B CA 1
ATOM 1569 C C . GLU B 2 31 ? 50.688 -28.408 -14.999 1.00 27.11 31 GLU B C 1
ATOM 1570 O O . GLU B 2 31 ? 50.228 -28.674 -16.105 1.00 25.16 31 GLU B O 1
ATOM 1576 N N . GLU B 2 32 ? 50.443 -29.146 -13.919 1.00 26.26 32 GLU B N 1
ATOM 1577 C CA . GLU B 2 32 ? 49.653 -30.369 -13.997 1.00 27.73 32 GLU B CA 1
ATOM 1578 C C . GLU B 2 32 ? 48.174 -30.122 -14.267 1.00 28.09 32 GLU B C 1
ATOM 1579 O O . GLU B 2 32 ? 47.439 -31.048 -14.639 1.00 27.64 32 GLU B O 1
ATOM 1585 N N . GLN B 2 33 ? 47.755 -28.866 -14.122 1.00 27.18 33 GLN B N 1
ATOM 1586 C CA . GLN B 2 33 ? 46.360 -28.463 -14.311 1.00 27.89 33 GLN B CA 1
ATOM 1587 C C . GLN B 2 33 ? 46.027 -28.009 -15.718 1.00 27.43 33 GLN B C 1
ATOM 1588 O O . GLN B 2 33 ? 44.861 -27.710 -16.005 1.00 26.23 33 GLN B O 1
ATOM 1594 N N . VAL B 2 34 ? 47.036 -27.916 -16.579 1.00 26.11 34 VAL B N 1
ATOM 1595 C CA . VAL B 2 34 ? 46.794 -27.493 -17.945 1.00 27.57 34 VAL B CA 1
ATOM 1596 C C . VAL B 2 34 ? 46.220 -28.703 -18.678 1.00 29.41 34 VAL B C 1
ATOM 1597 O O . VAL B 2 34 ? 46.953 -29.579 -19.125 1.00 31.67 34 VAL B O 1
ATOM 1601 N N . ILE B 2 35 ? 44.907 -28.736 -18.790 1.00 31.79 35 ILE B N 1
ATOM 1602 C CA . ILE B 2 35 ? 44.230 -29.828 -19.455 1.00 33.76 35 ILE B CA 1
ATOM 1603 C C . ILE B 2 35 ? 43.813 -29.430 -20.868 1.00 33.71 35 ILE B C 1
ATOM 1604 O O . ILE B 2 35 ? 43.396 -30.284 -21.655 1.00 35.12 35 ILE B O 1
ATOM 1609 N N . LEU B 2 36 ? 43.948 -28.137 -21.185 1.00 33.11 36 LEU B N 1
ATOM 1610 C CA . LEU B 2 36 ? 43.634 -27.595 -22.515 1.00 32.95 36 LEU B CA 1
ATOM 1611 C C . LEU B 2 36 ? 44.636 -28.048 -23.584 1.00 33.24 36 LEU B C 1
ATOM 1612 O O . LEU B 2 36 ? 45.830 -28.243 -23.314 1.00 31.17 36 LEU B O 1
ATOM 1617 N N . THR B 2 37 ? 44.140 -28.135 -24.814 1.00 33.46 37 THR B N 1
ATOM 1618 C CA . THR B 2 37 ? 44.917 -28.586 -25.966 1.00 33.96 37 THR B CA 1
ATOM 1619 C C . THR B 2 37 ? 44.935 -27.540 -27.083 1.00 34.67 37 THR B C 1
ATOM 1620 O O . THR B 2 37 ? 44.144 -26.589 -27.062 1.00 33.62 37 THR B O 1
ATOM 1624 N N . GLU B 2 38 ? 45.833 -27.722 -28.056 1.00 35.64 38 GLU B N 1
ATOM 1625 C CA . GLU B 2 38 ? 45.940 -26.812 -29.198 1.00 36.75 38 GLU B CA 1
ATOM 1626 C C . GLU B 2 38 ? 44.610 -26.833 -29.941 1.00 37.12 38 GLU B C 1
ATOM 1627 O O . GLU B 2 38 ? 44.284 -25.901 -30.679 1.00 38.16 38 GLU B O 1
ATOM 1633 N N . LYS B 2 39 ? 43.869 -27.921 -29.736 1.00 37.24 39 LYS B N 1
ATOM 1634 C CA . LYS B 2 39 ? 42.549 -28.156 -30.331 1.00 37.46 39 LYS B CA 1
ATOM 1635 C C . LYS B 2 39 ? 41.515 -27.241 -29.669 1.00 36.26 39 LYS B C 1
ATOM 1636 O O . LYS B 2 39 ? 40.687 -26.629 -30.342 1.00 35.78 39 LYS B O 1
ATOM 1642 N N . ASP B 2 40 ? 41.576 -27.162 -28.345 1.00 35.70 40 ASP B N 1
ATOM 1643 C CA . ASP B 2 40 ? 40.673 -26.304 -27.582 1.00 35.70 40 ASP B CA 1
ATOM 1644 C C . ASP B 2 40 ? 41.003 -24.854 -27.917 1.00 34.73 40 ASP B C 1
ATOM 1645 O O . ASP B 2 40 ? 40.109 -24.032 -28.183 1.00 34.03 40 ASP B O 1
ATOM 1650 N N . LEU B 2 41 ? 42.294 -24.536 -27.908 1.00 33.95 41 LEU B N 1
ATOM 1651 C CA . LEU B 2 41 ? 42.704 -23.178 -28.205 1.00 32.42 41 LEU B CA 1
ATOM 1652 C C . LEU B 2 41 ? 42.128 -22.782 -29.543 1.00 32.86 41 LEU B C 1
ATOM 1653 O O . LEU B 2 41 ? 41.672 -21.653 -29.722 1.00 30.59 41 LEU B O 1
ATOM 1658 N N . LEU B 2 42 ? 42.121 -23.727 -30.482 1.00 33.35 42 LEU B N 1
ATOM 1659 C CA . LEU B 2 42 ? 41.612 -23.445 -31.815 1.00 34.15 42 LEU B CA 1
ATOM 1660 C C . LEU B 2 42 ? 40.104 -23.261 -31.862 1.00 33.12 42 LEU B C 1
ATOM 1661 O O . LEU B 2 42 ? 39.604 -22.363 -32.523 1.00 33.05 42 LEU B O 1
ATOM 1666 N N . GLU B 2 43 ? 39.373 -24.105 -31.152 1.00 33.50 43 GLU B N 1
ATOM 1667 C CA . GLU B 2 43 ? 37.922 -24.002 -31.167 1.00 34.18 43 GLU B CA 1
ATOM 1668 C C . GLU B 2 43 ? 37.376 -22.858 -30.315 1.00 33.72 43 GLU B C 1
ATOM 1669 O O . GLU B 2 43 ? 36.400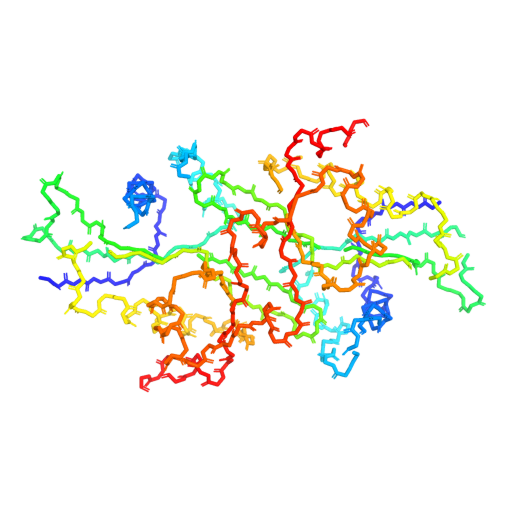 -22.215 -30.694 1.00 33.32 43 GLU B O 1
ATOM 1675 N N . ASP B 2 44 ? 38.021 -22.588 -29.184 1.00 32.99 44 ASP B N 1
ATOM 1676 C CA . ASP B 2 44 ? 37.568 -21.524 -28.284 1.00 32.63 44 ASP B CA 1
ATOM 1677 C C . ASP B 2 44 ? 38.085 -20.136 -28.652 1.00 32.68 44 ASP B C 1
ATOM 1678 O O . ASP B 2 44 ? 37.544 -19.131 -28.196 1.00 32.59 44 ASP B O 1
ATOM 1683 N N . GLY B 2 45 ? 39.127 -20.073 -29.474 1.00 32.49 45 GLY B N 1
ATOM 1684 C CA . GLY B 2 45 ? 39.676 -18.783 -29.846 1.00 33.86 45 GLY B CA 1
ATOM 1685 C C . GLY B 2 45 ? 39.470 -18.334 -31.285 1.00 34.82 45 GLY B C 1
ATOM 1686 O O . GLY B 2 45 ? 39.645 -17.158 -31.593 1.00 33.55 45 GLY B O 1
ATOM 1687 N N . PHE B 2 46 ? 39.103 -19.256 -32.171 1.00 34.97 46 PHE B N 1
ATOM 1688 C CA . PHE B 2 46 ? 38.902 -18.908 -33.575 1.00 35.68 46 PHE B CA 1
ATOM 1689 C C . PHE B 2 46 ? 37.643 -19.563 -34.141 1.00 36.84 46 PHE B C 1
ATOM 1690 O O . PHE B 2 46 ? 37.338 -19.424 -35.329 1.00 37.82 46 PHE B O 1
ATOM 1698 N N . PHE B 2 51 ? 36.263 -17.143 -27.019 1.00 23.56 51 PHE B N 1
ATOM 1699 C CA . PHE B 2 51 ? 36.103 -16.952 -25.595 1.00 24.14 51 PHE B CA 1
ATOM 1700 C C . PHE B 2 51 ? 37.291 -16.185 -25.024 1.00 22.62 51 PHE B C 1
ATOM 1701 O O . PHE B 2 51 ? 37.283 -15.784 -23.857 1.00 23.52 51 PHE B O 1
ATOM 1709 N N . TYR B 2 52 ? 38.301 -15.973 -25.867 1.00 21.07 52 TYR B N 1
ATOM 1710 C CA . TYR B 2 52 ? 39.500 -15.248 -25.460 1.00 20.01 52 TYR B CA 1
ATOM 1711 C C . TYR B 2 52 ? 40.233 -14.706 -26.669 1.00 19.35 52 TYR B C 1
ATOM 1712 O O . TYR B 2 52 ? 39.947 -15.088 -27.817 1.00 19.38 52 TYR B O 1
ATOM 1721 N N . HIS B 2 53 ? 41.192 -13.822 -26.404 1.00 17.29 53 HIS B N 1
ATOM 1722 C CA . HIS B 2 53 ? 42.024 -13.236 -27.433 1.00 16.57 53 HIS B CA 1
ATOM 1723 C C . HIS B 2 53 ? 43.454 -13.321 -26.948 1.00 17.38 53 HIS B C 1
ATOM 1724 O O . HIS B 2 53 ? 43.713 -13.192 -25.752 1.00 17.28 53 HIS B O 1
ATOM 1731 N N . CYS B 2 54 ? 44.389 -13.537 -27.873 1.00 18.23 54 CYS B N 1
ATOM 1732 C CA . CYS B 2 54 ? 45.784 -13.623 -27.490 1.00 19.39 54 CYS B CA 1
ATOM 1733 C C . CYS B 2 54 ? 46.651 -12.694 -28.298 1.00 19.68 54 CYS B C 1
ATOM 1734 O O . CYS B 2 54 ? 46.397 -12.454 -29.498 1.00 18.71 54 CYS B O 1
ATOM 1737 N N . LEU B 2 55 ? 47.645 -12.128 -27.617 1.00 17.94 55 LEU B N 1
ATOM 1738 C CA . LEU B 2 55 ? 48.643 -11.283 -28.250 1.00 17.70 55 LEU B CA 1
ATOM 1739 C C . LEU B 2 55 ? 49.889 -12.122 -28.159 1.00 17.32 55 LEU B C 1
ATOM 1740 O O . LEU B 2 55 ? 50.068 -12.842 -27.173 1.00 18.33 55 LEU B O 1
ATOM 1745 N N . VAL B 2 56 ? 50.754 -12.050 -29.169 1.00 17.10 56 VAL B N 1
ATOM 1746 C CA . VAL B 2 56 ? 52.016 -12.785 -29.102 1.00 15.63 56 VAL B CA 1
ATOM 1747 C C . VAL B 2 56 ? 53.158 -11.856 -29.414 1.00 16.54 56 VAL B C 1
ATOM 1748 O O . VAL B 2 56 ? 52.998 -10.905 -30.173 1.00 17.62 56 VAL B O 1
ATOM 1752 N N . ALA B 2 57 ? 54.321 -12.133 -28.834 1.00 15.64 57 ALA B N 1
ATOM 1753 C CA . ALA B 2 57 ? 55.501 -11.322 -29.108 1.00 17.21 57 ALA B CA 1
ATOM 1754 C C . ALA B 2 57 ? 56.325 -12.165 -30.083 1.00 17.61 57 ALA B C 1
ATOM 1755 O O . ALA B 2 57 ? 56.778 -13.253 -29.731 1.00 17.52 57 ALA B O 1
ATOM 1757 N N . GLU B 2 58 ? 56.497 -11.666 -31.299 1.00 19.64 58 GLU B N 1
ATOM 1758 C CA . GLU B 2 58 ? 57.255 -12.393 -32.316 1.00 20.98 58 GLU B CA 1
ATOM 1759 C C . GLU B 2 58 ? 58.592 -11.731 -32.602 1.00 20.45 58 GLU B C 1
ATOM 1760 O O . GLU B 2 58 ? 58.673 -10.512 -32.782 1.00 21.77 58 GLU B O 1
ATOM 1766 N N . VAL B 2 59 ? 59.644 -12.540 -32.680 1.00 22.18 59 VAL B N 1
ATOM 1767 C CA . VAL B 2 59 ? 60.968 -12.002 -32.959 1.00 22.48 59 VAL B CA 1
ATOM 1768 C C . VAL B 2 59 ? 61.396 -12.373 -34.373 1.00 23.87 59 VAL B C 1
ATOM 1769 O O . VAL B 2 59 ? 60.844 -13.299 -34.973 1.00 22.44 59 VAL B O 1
ATOM 1773 N N . PRO B 2 60 ? 62.353 -11.619 -34.927 1.00 26.32 60 PRO B N 1
ATOM 1774 C CA . PRO B 2 60 ? 62.866 -11.865 -36.277 1.00 28.97 60 PRO B CA 1
ATOM 1775 C C . PRO B 2 60 ? 63.528 -13.250 -36.343 1.00 30.19 60 PRO B C 1
ATOM 1776 O O . PRO B 2 60 ? 64.016 -13.658 -37.405 1.00 33.62 60 PRO B O 1
ATOM 1780 N N . TRP B 2 64 ? 65.182 -15.883 -33.715 1.00 20.82 64 TRP B N 1
ATOM 1781 C CA . TRP B 2 64 ? 64.471 -17.095 -33.248 1.00 20.95 64 TRP B CA 1
ATOM 1782 C C . TRP B 2 64 ? 65.166 -17.784 -32.088 1.00 19.37 64 TRP B C 1
ATOM 1783 O O . TRP B 2 64 ? 66.388 -17.679 -31.960 1.00 19.29 64 TRP B O 1
ATOM 1794 N N . THR B 2 65 ? 64.403 -18.497 -31.239 1.00 17.50 65 THR B N 1
A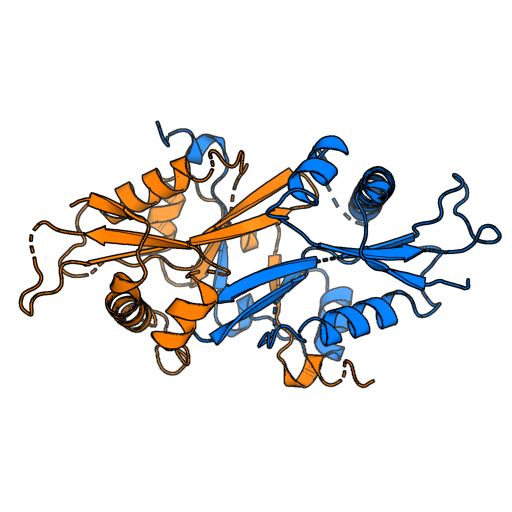TOM 1795 C CA . THR B 2 65 ? 65.006 -19.210 -30.098 1.00 16.31 65 THR B CA 1
ATOM 1796 C C . THR B 2 65 ? 65.962 -20.266 -30.681 1.00 16.23 65 THR B C 1
ATOM 1797 O O . THR B 2 65 ? 65.879 -20.582 -31.873 1.00 14.26 65 THR B O 1
ATOM 1801 N N . PRO B 2 66 ? 66.870 -20.821 -29.864 1.00 15.17 66 PRO B N 1
ATOM 1802 C CA . PRO B 2 66 ? 67.821 -21.829 -30.371 1.00 14.77 66 PRO B CA 1
ATOM 1803 C C . PRO B 2 66 ? 67.233 -23.048 -31.096 1.00 14.01 66 PRO B C 1
ATOM 1804 O O . PRO B 2 66 ? 67.889 -23.600 -31.988 1.00 13.66 66 PRO B O 1
ATOM 1808 N N . GLU B 2 67 ? 66.031 -23.485 -30.705 1.00 14.04 67 GLU B N 1
ATOM 1809 C CA . GLU B 2 67 ? 65.376 -24.612 -31.371 1.00 15.02 67 GLU B CA 1
ATOM 1810 C C . GLU B 2 67 ? 64.393 -24.153 -32.462 1.00 14.80 67 GLU B C 1
ATOM 1811 O O . GLU B 2 67 ? 63.628 -24.962 -33.015 1.00 14.96 67 GLU B O 1
ATOM 1817 N N . GLY B 2 68 ? 64.372 -22.846 -32.745 1.00 15.52 68 GLY B N 1
ATOM 1818 C CA . GLY B 2 68 ? 63.540 -22.355 -33.844 1.00 15.32 68 GLY B CA 1
ATOM 1819 C C . GLY B 2 68 ? 62.159 -21.763 -33.639 1.00 16.85 68 GLY B C 1
ATOM 1820 O O . GLY B 2 68 ? 61.371 -21.699 -34.601 1.00 17.05 68 GLY B O 1
ATOM 1821 N N . HIS B 2 69 ? 61.844 -21.353 -32.412 1.00 15.84 69 HIS B N 1
ATOM 1822 C CA . HIS B 2 69 ? 60.552 -20.727 -32.154 1.00 16.82 69 HIS B CA 1
ATOM 1823 C C . HIS B 2 69 ? 60.635 -19.226 -32.420 1.00 17.63 69 HIS B C 1
ATOM 1824 O O . HIS B 2 69 ? 61.623 -18.597 -32.054 1.00 16.17 69 HIS B O 1
ATOM 1831 N N . SER B 2 70 ? 59.598 -18.641 -33.028 1.00 16.77 70 SER B N 1
ATOM 1832 C CA . SER B 2 70 ? 59.623 -17.201 -33.256 1.00 16.30 70 SER B CA 1
ATOM 1833 C C . SER B 2 70 ? 58.753 -16.481 -32.224 1.00 16.51 70 SER B C 1
ATOM 1834 O O . SER B 2 70 ? 58.810 -15.264 -32.126 1.00 17.01 70 SER B O 1
ATOM 1837 N N . ILE B 2 71 ? 57.941 -17.235 -31.495 1.00 14.97 71 ILE B N 1
ATOM 1838 C CA . ILE B 2 71 ? 57.063 -16.637 -30.484 1.00 16.23 71 ILE B CA 1
ATOM 1839 C C . ILE B 2 71 ? 57.713 -16.781 -29.115 1.00 16.64 71 ILE B C 1
ATOM 1840 O O . ILE B 2 71 ? 57.922 -17.897 -28.646 1.00 17.09 71 ILE B O 1
ATOM 1845 N N . VAL B 2 72 ? 57.993 -15.648 -28.471 1.00 16.97 72 VAL B N 1
ATOM 1846 C CA . VAL B 2 72 ? 58.654 -15.644 -27.173 1.00 17.63 72 VAL B CA 1
ATOM 1847 C C . VAL B 2 72 ? 57.863 -15.042 -26.012 1.00 17.39 72 VAL B C 1
ATOM 1848 O O . VAL B 2 72 ? 58.363 -14.951 -24.901 1.00 17.31 72 VAL B O 1
ATOM 1852 N N . GLY B 2 73 ? 56.632 -14.629 -26.282 1.00 17.59 73 GLY B N 1
ATOM 1853 C CA . GLY B 2 73 ? 55.832 -14.071 -25.213 1.00 17.66 73 GLY B CA 1
ATOM 1854 C C . GLY B 2 73 ? 54.399 -14.056 -25.634 1.00 17.59 73 GLY B C 1
ATOM 1855 O O . GLY B 2 73 ? 54.120 -14.197 -26.832 1.00 16.73 73 GLY B O 1
ATOM 1856 N N . PHE B 2 74 ? 53.484 -13.927 -24.668 1.00 14.90 74 PHE B N 1
ATOM 1857 C CA . PHE B 2 74 ? 52.086 -13.849 -25.037 1.00 14.65 74 PHE B CA 1
ATOM 1858 C C . PHE B 2 74 ? 51.287 -13.216 -23.935 1.00 13.37 74 PHE B C 1
ATOM 1859 O O . PHE B 2 74 ? 51.752 -13.102 -22.808 1.00 14.78 74 PHE B O 1
ATOM 1867 N N . ALA B 2 75 ? 50.080 -12.806 -24.294 1.00 13.75 75 ALA B N 1
ATOM 1868 C CA . ALA B 2 75 ? 49.146 -12.290 -23.307 1.00 14.10 75 ALA B CA 1
ATOM 1869 C C . ALA B 2 75 ? 47.821 -12.863 -23.769 1.00 15.17 75 ALA B C 1
ATOM 1870 O O . ALA B 2 75 ? 47.585 -13.017 -24.969 1.00 18.31 75 ALA B O 1
ATOM 1880 N N . TYR B 2 77 ? 43.703 -12.354 -23.074 1.00 10.91 77 TYR B N 1
ATOM 1881 C CA . TYR B 2 77 ? 42.709 -11.471 -22.457 1.00 9.90 77 TYR B CA 1
ATOM 1882 C C . TYR B 2 77 ? 41.314 -11.696 -23.012 1.00 10.26 77 TYR B C 1
ATOM 1883 O O . TYR B 2 77 ? 41.133 -12.403 -23.994 1.00 12.77 77 TYR B O 1
ATOM 1892 N N . TYR B 2 78 ? 40.342 -11.084 -22.356 1.00 8.81 78 TYR B N 1
ATOM 1893 C CA . TYR B 2 78 ? 38.960 -11.119 -22.824 1.00 9.53 78 TYR B CA 1
ATOM 1894 C C . TYR B 2 78 ? 38.276 -9.944 -22.169 1.00 10.46 78 TYR B C 1
ATOM 1895 O O . TYR B 2 78 ? 38.854 -9.240 -21.316 1.00 10.98 78 TYR B O 1
ATOM 1904 N N . PHE B 2 79 ? 37.044 -9.710 -22.575 1.00 11.29 79 PHE B N 1
ATOM 1905 C CA . PHE B 2 79 ? 36.327 -8.608 -22.019 1.00 9.59 79 PHE B CA 1
ATOM 1906 C C . PHE B 2 79 ? 35.347 -9.026 -20.956 1.00 10.85 79 PHE B C 1
ATOM 1907 O O . PHE B 2 79 ? 34.732 -10.114 -21.020 1.00 11.40 79 PHE B O 1
ATOM 1915 N N . THR B 2 80 ? 35.202 -8.162 -19.957 1.00 9.99 80 THR B N 1
ATOM 1916 C CA . THR B 2 80 ? 34.250 -8.426 -18.881 1.00 9.84 80 THR B CA 1
ATOM 1917 C C . THR B 2 80 ? 33.379 -7.183 -18.680 1.00 11.63 80 THR B C 1
ATOM 1918 O O . THR B 2 80 ? 33.498 -6.189 -19.424 1.00 11.85 80 THR B O 1
ATOM 1922 N N . TYR B 2 81 ? 32.498 -7.243 -17.691 1.00 11.96 81 TYR B N 1
ATOM 1923 C CA . TYR B 2 81 ? 31.559 -6.154 -17.442 1.00 10.62 81 TYR B CA 1
ATOM 1924 C C . TYR B 2 81 ? 31.340 -5.870 -15.967 1.00 14.08 81 TYR B C 1
ATOM 1925 O O . TYR B 2 81 ? 31.216 -6.773 -15.167 1.00 12.98 81 TYR B O 1
ATOM 1934 N N . ASP B 2 82 ? 31.282 -4.588 -15.615 1.00 13.23 82 ASP B N 1
ATOM 1935 C CA . ASP B 2 82 ? 31.045 -4.133 -14.248 1.00 15.26 82 ASP B CA 1
ATOM 1936 C C . ASP B 2 82 ? 29.743 -3.287 -14.316 1.00 14.93 82 ASP B C 1
ATOM 1937 O O . ASP B 2 82 ? 29.662 -2.350 -15.106 1.00 16.36 82 ASP B O 1
ATOM 1942 N N . PRO B 2 83 ? 28.730 -3.607 -13.497 1.00 15.88 83 PRO B N 1
ATOM 1943 C CA . PRO B 2 83 ? 27.451 -2.879 -13.496 1.00 17.09 83 PRO B CA 1
ATOM 1944 C C . PRO B 2 83 ? 27.468 -1.394 -13.150 1.00 16.93 83 PRO B C 1
ATOM 1945 O O . PRO B 2 83 ? 26.496 -0.707 -13.466 1.00 14.68 83 PRO B O 1
ATOM 1949 N N . TRP B 2 84 ? 28.541 -0.928 -12.504 1.00 16.72 84 TRP B N 1
ATOM 1950 C CA . TRP B 2 84 ? 28.676 0.470 -12.117 1.00 19.13 84 TRP B CA 1
ATOM 1951 C C . TRP B 2 84 ? 29.293 1.290 -13.251 1.00 19.84 84 TRP B C 1
ATOM 1952 O O . TRP B 2 84 ? 28.891 2.439 -13.488 1.00 21.02 84 TRP B O 1
ATOM 1963 N N . ILE B 2 85 ? 30.269 0.706 -13.943 1.00 19.86 85 ILE B N 1
ATOM 1964 C CA . ILE B 2 85 ? 30.973 1.441 -14.991 1.00 21.64 85 ILE B CA 1
ATOM 1965 C C . ILE B 2 85 ? 31.145 0.849 -16.372 1.00 21.57 85 ILE B C 1
ATOM 1966 O O . ILE B 2 85 ? 31.829 1.445 -17.198 1.00 24.49 85 ILE B O 1
ATOM 1971 N N . GLY B 2 86 ? 30.589 -0.329 -16.635 1.00 17.95 86 GLY B N 1
ATOM 1972 C CA . GLY B 2 86 ? 30.695 -0.853 -17.976 1.00 15.53 86 GLY B CA 1
ATOM 1973 C C . GLY B 2 86 ? 31.759 -1.852 -18.374 1.00 14.73 86 GLY B C 1
ATOM 1974 O O . GLY B 2 86 ? 32.230 -2.634 -17.556 1.00 14.92 86 GLY B O 1
ATOM 1975 N N . LYS B 2 87 ? 32.134 -1.791 -19.650 1.00 13.95 87 LYS B N 1
ATOM 1976 C CA . LYS B 2 87 ? 33.116 -2.691 -20.244 1.00 14.31 87 LYS B CA 1
ATOM 1977 C C . LYS B 2 87 ? 34.475 -2.606 -19.571 1.00 12.49 87 LYS B C 1
ATOM 1978 O O . LYS B 2 87 ? 34.987 -1.516 -19.359 1.00 13.61 87 LYS B O 1
ATOM 1984 N N . LEU B 2 88 ? 35.055 -3.766 -19.254 1.00 11.22 88 LEU B N 1
ATOM 1985 C CA . LEU B 2 88 ? 36.373 -3.810 -18.655 1.00 10.32 88 LEU B CA 1
ATOM 1986 C C . LEU B 2 88 ? 37.190 -4.764 -19.491 1.00 9.89 88 LEU B C 1
ATOM 1987 O O . LEU B 2 88 ? 36.625 -5.608 -20.200 1.00 11.80 88 LEU B O 1
ATOM 1992 N N . LEU B 2 89 ? 38.514 -4.616 -19.467 1.00 10.00 89 LEU B N 1
ATOM 1993 C CA . LEU B 2 89 ? 39.400 -5.537 -20.183 1.00 9.25 89 LEU B CA 1
ATOM 1994 C C . LEU B 2 89 ? 39.993 -6.427 -19.076 1.00 9.92 89 LEU B C 1
ATOM 1995 O O . LEU B 2 89 ? 40.437 -5.934 -18.049 1.00 11.89 89 LEU B O 1
ATOM 2000 N N . TYR B 2 90 ? 39.974 -7.728 -19.275 1.00 9.07 90 TYR B N 1
ATOM 2001 C CA . TYR B 2 90 ? 40.571 -8.625 -18.271 1.00 8.78 90 TYR B CA 1
ATOM 2002 C C . TYR B 2 90 ? 41.778 -9.339 -18.851 1.00 8.23 90 TYR B C 1
ATOM 2003 O O . TYR B 2 90 ? 41.644 -10.004 -19.872 1.00 9.41 90 TYR B O 1
ATOM 2012 N N . LEU B 2 91 ? 42.935 -9.210 -18.174 1.00 9.18 91 LEU B N 1
ATOM 2013 C CA . LEU B 2 91 ? 44.171 -9.847 -18.593 1.00 9.19 91 LEU B CA 1
ATOM 2014 C C . LEU B 2 91 ? 44.254 -11.170 -17.810 1.00 9.34 91 LEU B C 1
ATOM 2015 O O . LEU B 2 91 ? 44.419 -11.191 -16.568 1.00 10.55 91 LEU B O 1
ATOM 2020 N N . GLU B 2 92 ? 44.086 -12.269 -18.537 1.00 9.74 92 GLU B N 1
ATOM 2021 C CA . GLU B 2 92 ? 44.085 -13.607 -17.970 1.00 11.02 92 GLU B CA 1
ATOM 2022 C C . GLU B 2 92 ? 45.468 -14.182 -17.707 1.00 13.88 92 GLU B C 1
ATOM 2023 O O . GLU B 2 92 ? 45.715 -14.734 -16.621 1.00 12.97 92 GLU B O 1
ATOM 2029 N N . ASP B 2 93 ? 46.372 -14.031 -18.676 1.00 14.27 93 ASP B N 1
ATOM 2030 C CA . ASP B 2 93 ? 47.748 -14.526 -18.501 1.00 16.52 93 ASP B CA 1
ATOM 2031 C C . ASP B 2 93 ? 48.707 -13.677 -19.296 1.00 14.72 93 ASP B C 1
ATOM 2032 O O . ASP B 2 93 ? 48.353 -13.133 -20.334 1.00 13.40 93 ASP B O 1
ATOM 2037 N N . PHE B 2 94 ? 49.943 -13.608 -18.808 1.00 14.29 94 PHE B N 1
ATOM 2038 C CA . PHE B 2 94 ? 50.951 -12.760 -19.413 1.00 15.83 94 PHE B CA 1
ATOM 2039 C C . PHE B 2 94 ? 52.271 -13.463 -19.113 1.00 14.92 94 PHE B C 1
ATOM 2040 O O . PHE B 2 94 ? 52.522 -13.799 -17.971 1.00 15.53 94 PHE B O 1
ATOM 2048 N N . PHE B 2 95 ? 53.084 -13.724 -20.134 1.00 14.51 95 PHE B N 1
ATOM 2049 C CA . PHE B 2 95 ? 54.346 -14.418 -19.898 1.00 15.87 95 PHE B CA 1
ATOM 2050 C C . PHE B 2 95 ? 55.352 -14.113 -20.997 1.00 15.35 95 PHE B C 1
ATOM 2051 O O . PHE B 2 95 ? 55.004 -14.113 -22.179 1.00 15.74 95 PHE B O 1
ATOM 2059 N N . VAL B 2 96 ? 56.588 -13.841 -20.596 1.00 16.47 96 VAL B N 1
ATOM 2060 C CA . VAL B 2 96 ? 57.679 -13.613 -21.556 1.00 16.21 96 VAL B CA 1
ATOM 2061 C C . VAL B 2 96 ? 58.786 -14.624 -21.227 1.00 17.80 96 VAL B C 1
ATOM 2062 O O . VAL B 2 96 ? 59.146 -14.778 -20.069 1.00 16.29 96 VAL B O 1
ATOM 2074 N N . SER B 2 98 ? 62.166 -16.415 -20.403 1.00 23.60 98 SER B N 1
ATOM 2075 C CA . SER B 2 98 ? 63.322 -15.925 -19.648 1.00 25.36 98 SER B CA 1
ATOM 2076 C C . SER B 2 98 ? 64.420 -15.217 -20.427 1.00 24.75 98 SER B C 1
ATOM 2077 O O . SER B 2 98 ? 64.801 -14.097 -20.098 1.00 24.03 98 SER B O 1
ATOM 2080 N N . ASP B 2 99 ? 64.929 -15.869 -21.462 1.00 24.61 99 ASP B N 1
ATOM 2081 C CA . ASP B 2 99 ? 66.011 -15.279 -22.232 1.00 25.14 99 ASP B CA 1
ATOM 2082 C C . ASP B 2 99 ? 65.600 -14.059 -23.022 1.00 24.17 99 ASP B C 1
ATOM 2083 O O . ASP B 2 99 ? 66.439 -13.416 -23.630 1.00 23.00 99 ASP B O 1
ATOM 2088 N N . TYR B 2 100 ? 64.316 -13.713 -22.977 1.00 22.89 100 TYR B N 1
ATOM 2089 C CA . TYR B 2 100 ? 63.815 -12.574 -23.722 1.00 24.40 100 TYR B CA 1
ATOM 2090 C C . TYR B 2 100 ? 63.283 -11.455 -22.852 1.00 24.89 100 TYR B C 1
ATOM 2091 O O . TYR B 2 100 ? 62.680 -10.506 -23.329 1.00 24.48 100 TYR B O 1
ATOM 2100 N N . ARG B 2 101 ? 63.536 -11.573 -21.561 1.00 28.03 101 ARG B N 1
ATOM 2101 C CA . ARG B 2 101 ? 63.110 -10.534 -20.655 1.00 30.36 101 ARG B CA 1
ATOM 2102 C C . ARG B 2 101 ? 64.251 -9.547 -20.694 1.00 32.42 101 ARG B C 1
ATOM 2103 O O . ARG B 2 101 ? 65.359 -9.881 -21.108 1.00 32.38 101 ARG B O 1
ATOM 2111 N N . GLY B 2 102 ? 63.988 -8.326 -20.272 1.00 34.75 102 GLY B N 1
ATOM 2112 C CA . GLY B 2 102 ? 65.004 -7.311 -20.372 1.00 36.68 102 GLY B CA 1
ATOM 2113 C C . GLY B 2 102 ? 64.250 -6.425 -21.310 1.00 37.61 102 GLY B C 1
ATOM 2114 O O . GLY B 2 102 ? 64.182 -6.596 -22.558 1.00 38.29 102 GLY B O 1
ATOM 2115 N N . PHE B 2 103 ? 63.675 -5.460 -20.618 1.00 39.30 103 PHE B N 1
ATOM 2116 C CA . PHE B 2 103 ? 62.854 -4.416 -21.139 1.00 38.74 103 PHE B CA 1
ATOM 2117 C C . PHE B 2 103 ? 62.394 -4.403 -22.558 1.00 37.03 103 PHE B C 1
ATOM 2118 O O . PHE B 2 103 ? 63.129 -4.701 -23.517 1.00 38.17 103 PHE B O 1
ATOM 2126 N N . GLY B 2 104 ? 61.148 -3.969 -22.685 1.00 35.68 104 GLY B N 1
ATOM 2127 C CA . GLY B 2 104 ? 60.552 -3.866 -23.988 1.00 31.48 104 GLY B CA 1
ATOM 2128 C C . GLY B 2 104 ? 59.389 -4.779 -24.196 1.00 29.22 104 GLY B C 1
ATOM 2129 O O . GLY B 2 104 ? 58.304 -4.275 -24.346 1.00 27.92 104 GLY B O 1
ATOM 2130 N N . ILE B 2 105 ? 59.572 -6.102 -24.137 1.00 25.91 105 ILE B N 1
ATOM 2131 C CA . ILE B 2 105 ? 58.420 -6.956 -24.465 1.00 24.22 105 ILE B CA 1
ATOM 2132 C C . ILE B 2 105 ? 57.242 -6.845 -23.510 1.00 22.46 105 ILE B C 1
ATOM 2133 O O . ILE B 2 105 ? 56.135 -6.511 -23.940 1.00 23.34 105 ILE B O 1
ATOM 2138 N N . GLY B 2 106 ? 57.486 -7.110 -22.235 1.00 22.61 106 GLY B N 1
ATOM 2139 C CA . GLY B 2 106 ? 56.427 -7.022 -21.242 1.00 21.74 106 GLY B CA 1
ATOM 2140 C C . GLY B 2 106 ? 55.793 -5.651 -21.300 1.00 20.44 106 GLY B C 1
ATOM 2141 O O . GLY B 2 106 ? 54.565 -5.522 -21.334 1.00 16.90 106 GLY B O 1
ATOM 2142 N N . SER B 2 107 ? 56.634 -4.617 -21.319 1.00 20.69 107 SER B N 1
ATOM 2143 C CA . SER B 2 107 ? 56.155 -3.238 -21.396 1.00 20.45 107 SER B CA 1
ATOM 2144 C C . SER B 2 107 ? 55.327 -3.007 -22.678 1.00 19.47 107 SER B C 1
ATOM 2145 O O . SER B 2 107 ? 54.248 -2.413 -22.630 1.00 17.41 107 SER B O 1
ATOM 2148 N N . GLU B 2 108 ? 55.819 -3.461 -23.836 1.00 16.78 108 GLU B N 1
ATOM 2149 C CA . GLU B 2 108 ? 55.066 -3.286 -25.064 1.00 17.12 108 GLU B CA 1
ATOM 2150 C C . GLU B 2 108 ? 53.766 -4.086 -25.046 1.00 16.48 108 GLU B C 1
ATOM 2151 O O . GLU B 2 108 ? 52.785 -3.648 -25.634 1.00 15.13 108 GLU B O 1
ATOM 2157 N N . ILE B 2 109 ? 53.761 -5.260 -24.407 1.00 16.30 109 ILE B N 1
ATOM 2158 C CA . ILE B 2 109 ? 52.525 -6.033 -24.358 1.00 16.91 109 ILE B CA 1
ATOM 2159 C C . ILE B 2 109 ? 51.510 -5.176 -23.588 1.00 15.58 109 ILE B C 1
ATOM 2160 O O . ILE B 2 109 ? 50.373 -5.037 -24.032 1.00 16.69 109 ILE B O 1
ATOM 2165 N N . LEU B 2 110 ? 51.917 -4.578 -22.473 1.00 15.11 110 LEU B N 1
ATOM 2166 C CA . LEU B 2 110 ? 50.989 -3.744 -21.705 1.00 13.39 110 LEU B CA 1
ATOM 2167 C C . LEU B 2 110 ? 50.486 -2.539 -22.494 1.00 14.35 110 LEU B C 1
ATOM 2168 O O . LEU B 2 110 ? 49.330 -2.150 -22.341 1.00 12.21 110 LEU B O 1
ATOM 2173 N N . LYS B 2 111 ? 51.363 -1.934 -23.307 1.00 14.08 111 LYS B N 1
ATOM 2174 C CA . LYS B 2 111 ? 50.963 -0.800 -24.129 1.00 14.69 111 LYS B CA 1
ATOM 2175 C C . LYS B 2 111 ? 49.938 -1.228 -25.159 1.00 14.67 111 LYS B C 1
ATOM 2176 O O . LYS B 2 111 ? 48.989 -0.496 -25.402 1.00 15.03 111 LYS B O 1
ATOM 2182 N N . ASN B 2 112 ? 50.116 -2.419 -25.771 1.00 14.71 112 ASN B N 1
ATOM 2183 C CA . ASN B 2 112 ? 49.161 -2.945 -26.743 1.00 14.86 112 ASN B CA 1
ATOM 2184 C C . ASN B 2 112 ? 47.848 -3.225 -26.025 1.00 13.61 112 ASN B C 1
ATOM 2185 O O . ASN B 2 112 ? 46.780 -2.875 -26.516 1.00 12.31 112 ASN B O 1
ATOM 2190 N N . LEU B 2 113 ? 47.916 -3.868 -24.859 1.00 11.79 113 LEU B N 1
ATOM 2191 C CA . LEU B 2 113 ? 46.673 -4.102 -24.138 1.00 11.49 113 LEU B CA 1
ATOM 2192 C C . LEU B 2 113 ? 45.995 -2.778 -23.803 1.00 11.10 113 LEU B C 1
ATOM 2193 O O . LEU B 2 113 ? 44.776 -2.686 -23.850 1.00 12.02 113 LEU B O 1
ATOM 2198 N N . SER B 2 114 ? 46.771 -1.742 -23.458 1.00 10.34 114 SER B N 1
ATOM 2199 C CA . SER B 2 114 ? 46.163 -0.445 -23.127 1.00 10.64 114 SER B CA 1
ATOM 2200 C C . SER B 2 114 ? 45.418 0.147 -24.343 1.00 10.31 114 SER B C 1
ATOM 2201 O O . SER B 2 114 ? 44.339 0.726 -24.212 1.00 9.01 114 SER B O 1
ATOM 2204 N N . GLN B 2 115 ? 45.980 -0.072 -25.526 1.00 12.99 115 GLN B N 1
ATOM 2205 C CA . GLN B 2 115 ? 45.365 0.387 -26.764 1.00 14.27 115 GLN B CA 1
ATOM 2206 C C . GLN B 2 115 ? 44.067 -0.355 -27.003 1.00 14.44 115 GLN B C 1
ATOM 2207 O O . GLN B 2 115 ? 43.103 0.233 -27.451 1.00 14.62 115 GLN B O 1
ATOM 2213 N N . VAL B 2 116 ? 44.046 -1.650 -26.715 1.00 15.72 116 VAL B N 1
ATOM 2214 C CA . VAL B 2 116 ? 42.822 -2.426 -26.850 1.00 13.29 116 VAL B CA 1
ATOM 2215 C C . VAL B 2 116 ? 41.776 -1.834 -25.916 1.00 14.10 116 VAL B C 1
ATOM 2216 O O . VAL B 2 116 ? 40.639 -1.615 -26.307 1.00 13.19 116 VAL B O 1
ATOM 2220 N N . ALA B 2 117 ? 42.178 -1.534 -24.677 1.00 12.20 117 ALA B N 1
ATOM 2221 C CA . ALA B 2 117 ? 41.229 -0.969 -23.744 1.00 11.83 117 ALA B CA 1
ATOM 2222 C C . ALA B 2 117 ? 40.686 0.378 -24.225 1.00 12.01 117 ALA B C 1
ATOM 2223 O O . ALA B 2 117 ? 39.502 0.667 -24.020 1.00 13.93 117 ALA B O 1
ATOM 2233 N N . ARG B 2 119 ? 40.303 1.462 -27.260 1.00 20.61 119 ARG B N 1
ATOM 2234 C CA . ARG B 2 119 ? 39.346 1.259 -28.338 1.00 22.36 119 ARG B CA 1
ATOM 2235 C C . ARG B 2 119 ? 37.992 0.713 -27.816 1.00 23.30 119 ARG B C 1
ATOM 2236 O O . ARG B 2 119 ? 36.940 1.072 -28.372 1.00 23.51 119 ARG B O 1
ATOM 2244 N N . CYS B 2 120 ? 37.988 -0.117 -26.759 1.00 20.59 120 CYS B N 1
ATOM 2245 C CA . CYS B 2 120 ? 36.724 -0.654 -26.196 1.00 22.40 120 CYS B CA 1
ATOM 2246 C C . CYS B 2 120 ? 36.045 0.295 -25.273 1.00 20.59 120 CYS B C 1
ATOM 2247 O O . CYS B 2 120 ? 34.886 0.072 -24.889 1.00 20.85 120 CYS B O 1
ATOM 2250 N N . ARG B 2 121 ? 36.737 1.386 -24.960 1.00 17.80 121 ARG B N 1
ATOM 2251 C CA . ARG B 2 121 ? 36.246 2.337 -23.981 1.00 18.82 121 ARG B CA 1
ATOM 2252 C C . ARG B 2 121 ? 36.067 1.550 -22.680 1.00 19.41 121 ARG B C 1
ATOM 2253 O O . ARG B 2 121 ? 35.044 1.686 -21.976 1.00 20.56 121 ARG B O 1
ATOM 2261 N N . CYS B 2 122 ? 37.053 0.693 -22.415 1.00 17.47 122 CYS B N 1
ATOM 2262 C CA . CYS B 2 122 ? 37.123 -0.069 -21.177 1.00 18.04 1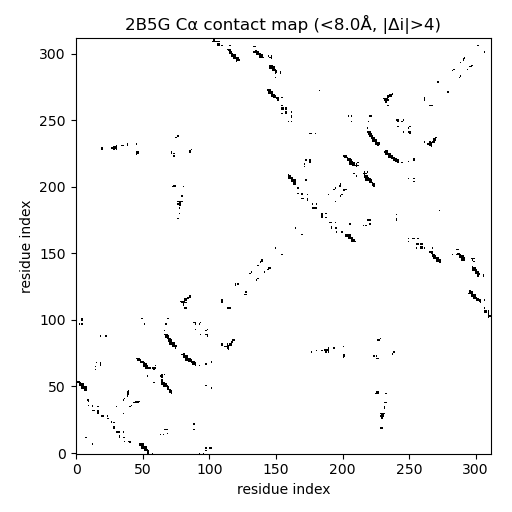22 CYS B CA 1
ATOM 2263 C C . CYS B 2 122 ? 37.729 0.894 -20.172 1.00 18.64 122 CYS B C 1
ATOM 2264 O O . CYS B 2 122 ? 38.821 1.456 -20.433 1.00 20.46 122 CYS B O 1
ATOM 2267 N N . SER B 2 123 ? 37.079 1.082 -19.027 1.00 15.72 123 SER B N 1
ATOM 2268 C CA . SER B 2 123 ? 37.572 2.039 -18.046 1.00 16.72 123 SER B CA 1
ATOM 2269 C C . SER B 2 123 ? 38.619 1.496 -17.080 1.00 13.94 123 SER B C 1
ATOM 2270 O O . SER B 2 123 ? 39.187 2.241 -16.273 1.00 13.96 123 SER B O 1
ATOM 2273 N N . SER B 2 124 ? 38.863 0.199 -17.163 1.00 12.35 124 SER B N 1
ATOM 2274 C CA . SER B 2 124 ? 39.854 -0.422 -16.281 1.00 11.68 124 SER B CA 1
ATOM 2275 C C . SER B 2 124 ? 40.274 -1.765 -16.844 1.00 9.93 124 SER B C 1
ATOM 2276 O O . SER B 2 124 ? 39.550 -2.349 -17.645 1.00 12.70 124 SER B O 1
ATOM 2287 N N . HIS B 2 126 ? 41.538 -5.448 -15.368 1.00 10.07 126 HIS B N 1
ATOM 2288 C CA . HIS B 2 126 ? 41.674 -6.253 -14.149 1.00 8.97 126 HIS B CA 1
ATOM 2289 C C . HIS B 2 126 ? 42.508 -7.509 -14.410 1.00 8.30 126 HIS B C 1
ATOM 2290 O O . HIS B 2 126 ? 42.554 -8.011 -15.526 1.00 8.15 126 HIS B O 1
ATOM 2297 N N . PHE B 2 127 ? 43.101 -8.068 -13.350 1.00 9.13 127 PHE B N 1
ATOM 2298 C CA . PHE B 2 127 ? 43.901 -9.280 -13.492 1.00 9.08 127 PHE B CA 1
ATOM 2299 C C . PHE B 2 127 ? 44.237 -9.802 -12.088 1.00 7.71 127 PHE B C 1
ATOM 2300 O O . PHE B 2 127 ? 44.045 -9.103 -11.086 1.00 9.22 127 PHE B O 1
ATOM 2308 N N . LEU B 2 128 ? 44.700 -11.047 -12.023 1.00 9.72 128 LEU B N 1
ATOM 2309 C CA . LEU B 2 128 ? 45.055 -11.660 -10.747 1.00 8.74 128 LEU B CA 1
ATOM 2310 C C . LEU B 2 128 ? 46.558 -11.794 -10.673 1.00 11.11 128 LEU B C 1
ATOM 2311 O O . LEU B 2 128 ? 47.199 -12.013 -11.692 1.00 11.77 128 LEU B O 1
ATOM 2316 N N . VAL B 2 129 ? 47.081 -11.720 -9.460 1.00 9.75 129 VAL B N 1
ATOM 2317 C CA . VAL B 2 129 ? 48.504 -11.880 -9.238 1.00 11.31 129 VAL B CA 1
ATOM 2318 C C . VAL B 2 129 ? 48.700 -12.760 -8.002 1.00 10.25 129 VAL B C 1
ATOM 2319 O O . VAL B 2 129 ? 48.009 -12.605 -7.008 1.00 10.02 129 VAL B O 1
ATOM 2323 N N . ALA B 2 130 ? 49.666 -13.668 -8.076 1.00 8.66 130 ALA B N 1
ATOM 2324 C CA . ALA B 2 130 ? 49.963 -14.537 -6.940 1.00 8.80 130 ALA B CA 1
ATOM 2325 C C . ALA B 2 130 ? 50.462 -13.697 -5.771 1.00 9.80 130 ALA B C 1
ATOM 2326 O O . ALA B 2 130 ? 51.215 -12.741 -5.960 1.00 10.45 130 ALA B O 1
ATOM 2328 N N . GLU B 2 131 ? 50.111 -14.102 -4.547 1.00 8.73 131 GLU B N 1
ATOM 2329 C CA . GLU B 2 131 ? 50.513 -13.381 -3.340 1.00 10.69 131 GLU B CA 1
ATOM 2330 C C . GLU B 2 131 ? 52.024 -13.063 -3.259 1.00 9.15 131 GLU B C 1
ATOM 2331 O O . GLU B 2 131 ? 52.442 -11.981 -2.829 1.00 10.75 131 GLU B O 1
ATOM 2337 N N . TRP B 2 132 ? 52.832 -14.036 -3.636 1.00 10.35 132 TRP B N 1
ATOM 2338 C CA . TRP B 2 132 ? 54.290 -13.921 -3.511 1.00 9.91 132 TRP B CA 1
ATOM 2339 C C . TRP B 2 132 ? 54.995 -13.427 -4.759 1.00 10.78 132 TRP B C 1
ATOM 2340 O O . TRP B 2 132 ? 56.213 -13.387 -4.788 1.00 11.22 132 TRP B O 1
ATOM 2351 N N . ASN B 2 133 ? 54.241 -13.042 -5.784 1.00 10.79 133 ASN B N 1
ATOM 2352 C CA . ASN B 2 133 ? 54.845 -12.666 -7.071 1.00 11.35 133 ASN B CA 1
ATOM 2353 C C . ASN B 2 133 ? 55.275 -11.195 -7.060 1.00 13.06 133 ASN B C 1
ATOM 2354 O O . ASN B 2 133 ? 54.696 -10.350 -7.733 1.00 13.15 133 ASN B O 1
ATOM 2359 N N . GLU B 2 134 ? 56.319 -10.903 -6.297 1.00 11.68 134 GLU B N 1
ATOM 2360 C CA . GLU B 2 134 ? 56.786 -9.527 -6.183 1.00 15.07 134 GLU B CA 1
ATOM 2361 C C . GLU B 2 134 ? 57.203 -8.932 -7.518 1.00 15.66 134 GLU B C 1
ATOM 2362 O O . GLU B 2 134 ? 56.926 -7.751 -7.774 1.00 16.42 134 GLU B O 1
ATOM 2368 N N . PRO B 2 135 ? 57.826 -9.736 -8.408 1.00 16.94 135 PRO B N 1
ATOM 2369 C CA . PRO B 2 135 ? 58.245 -9.195 -9.710 1.00 17.18 135 PRO B CA 1
ATOM 2370 C C . PRO B 2 135 ? 57.048 -8.644 -10.472 1.00 16.72 135 PRO B C 1
ATOM 2371 O O . PRO B 2 135 ? 57.111 -7.549 -11.039 1.00 16.59 135 PRO B O 1
ATOM 2375 N N . SER B 2 136 ? 55.960 -9.402 -10.501 1.00 15.58 136 SER B N 1
ATOM 2376 C CA . SER B 2 136 ? 54.761 -8.925 -11.202 1.00 15.15 136 SER B CA 1
ATOM 2377 C C . SER B 2 136 ? 54.062 -7.812 -10.429 1.00 13.28 136 SER B C 1
ATOM 2378 O O . SER B 2 136 ? 53.557 -6.829 -11.019 1.00 13.34 136 SER B O 1
ATOM 2381 N N . ILE B 2 137 ? 53.992 -7.953 -9.110 1.00 13.85 137 ILE B N 1
ATOM 2382 C CA . ILE B 2 137 ? 53.336 -6.945 -8.289 1.00 12.51 137 ILE B CA 1
ATOM 2383 C C . ILE B 2 137 ? 53.984 -5.589 -8.530 1.00 13.22 137 ILE B C 1
ATOM 2384 O O . ILE B 2 137 ? 53.296 -4.601 -8.741 1.00 13.23 137 ILE B O 1
ATOM 2389 N N . ASN B 2 138 ? 55.303 -5.566 -8.534 1.00 11.90 138 ASN B N 1
ATOM 2390 C CA . ASN B 2 138 ? 56.021 -4.337 -8.771 1.00 12.36 138 ASN B CA 1
ATOM 2391 C C . ASN B 2 138 ? 55.879 -3.860 -10.197 1.00 11.98 138 ASN B C 1
ATOM 2392 O O . ASN B 2 138 ? 55.724 -2.659 -10.405 1.00 15.69 138 ASN B O 1
ATOM 2397 N N . PHE B 2 139 ? 55.933 -4.769 -11.170 1.00 11.86 139 PHE B N 1
ATOM 2398 C CA . PHE B 2 139 ? 55.788 -4.393 -12.576 1.00 12.44 139 PHE B CA 1
ATOM 2399 C C . PHE B 2 139 ? 54.435 -3.678 -12.751 1.00 13.65 139 PHE B C 1
ATOM 2400 O O . PHE B 2 139 ? 54.335 -2.605 -13.376 1.00 11.65 139 PHE B O 1
ATOM 2408 N N . TYR B 2 140 ? 53.381 -4.262 -12.194 1.00 11.40 140 TYR B N 1
ATOM 2409 C CA . TYR B 2 140 ? 52.071 -3.627 -12.330 1.00 12.57 140 TYR B CA 1
ATOM 2410 C C . TYR B 2 140 ? 51.923 -2.370 -11.497 1.00 12.73 140 TYR B C 1
ATOM 2411 O O . TYR B 2 140 ? 51.325 -1.385 -11.935 1.00 12.83 140 TYR B O 1
ATOM 2420 N N . LYS B 2 141 ? 52.413 -2.390 -10.269 1.00 11.98 141 LYS B N 1
ATOM 2421 C CA . LYS B 2 141 ? 52.302 -1.202 -9.450 1.00 13.82 141 LYS B CA 1
ATOM 2422 C C . LYS B 2 141 ? 53.079 0.002 -10.055 1.00 14.01 141 LYS B C 1
ATOM 2423 O O . LYS B 2 141 ? 52.651 1.140 -9.912 1.00 14.21 141 LYS B O 1
ATOM 2429 N N . ARG B 2 142 ? 54.192 -0.262 -10.734 1.00 14.56 142 ARG B N 1
ATOM 2430 C CA . ARG B 2 142 ? 54.980 0.816 -11.362 1.00 15.54 142 ARG B CA 1
ATOM 2431 C C . ARG B 2 142 ? 54.185 1.488 -12.454 1.00 16.27 142 ARG B C 1
ATOM 2432 O O . ARG B 2 142 ? 54.525 2.620 -12.869 1.00 15.21 142 ARG B O 1
ATOM 2440 N N . ARG B 2 143 ? 53.142 0.797 -12.930 1.00 13.78 143 ARG B N 1
ATOM 2441 C CA . ARG B 2 143 ? 52.284 1.295 -13.999 1.00 13.86 143 ARG B CA 1
ATOM 2442 C C . ARG B 2 143 ? 50.949 1.856 -13.488 1.00 13.02 143 ARG B C 1
ATOM 2443 O O . ARG B 2 143 ? 50.057 2.215 -14.277 1.00 14.20 143 ARG B O 1
ATOM 2451 N N . GLY B 2 144 ? 50.806 1.941 -12.168 1.00 11.65 144 GLY B N 1
ATOM 2452 C CA . GLY B 2 144 ? 49.605 2.518 -11.601 1.00 11.32 144 GLY B CA 1
ATOM 2453 C C . GLY B 2 144 ? 48.611 1.533 -11.041 1.00 12.04 144 GLY B C 1
ATOM 2454 O O . GLY B 2 144 ? 47.570 1.936 -10.553 1.00 11.31 144 GLY B O 1
ATOM 2455 N N . ALA B 2 145 ? 48.943 0.245 -11.071 1.00 10.53 145 ALA B N 1
ATOM 2456 C CA . ALA B 2 145 ? 47.972 -0.744 -10.547 1.00 11.03 145 ALA B CA 1
ATOM 2457 C C . ALA B 2 145 ? 47.652 -0.588 -9.057 1.00 12.71 145 ALA B C 1
ATOM 2458 O O . ALA B 2 145 ? 48.484 -0.121 -8.259 1.00 13.06 145 ALA B O 1
ATOM 2460 N N . SER B 2 146 ? 46.428 -0.964 -8.691 1.00 14.43 146 SER B N 1
ATOM 2461 C CA . SER B 2 146 ? 45.998 -0.958 -7.284 1.00 16.31 146 SER B CA 1
ATOM 2462 C C . SER B 2 146 ? 45.473 -2.360 -6.954 1.00 15.16 146 SER B C 1
ATOM 2463 O O . SER B 2 146 ? 44.939 -3.064 -7.807 1.00 12.52 146 SER B O 1
ATOM 2466 N N . ASP B 2 147 ? 45.656 -2.754 -5.701 1.00 14.23 147 ASP B N 1
ATOM 2467 C CA . ASP B 2 147 ? 45.280 -4.096 -5.208 1.00 14.30 147 ASP B CA 1
ATOM 2468 C C . ASP B 2 147 ? 43.838 -4.001 -4.735 1.00 13.71 147 ASP B C 1
ATOM 2469 O O . ASP B 2 147 ? 43.556 -3.362 -3.722 1.00 14.67 147 ASP B O 1
ATOM 2474 N N . LEU B 2 148 ? 42.914 -4.575 -5.508 1.00 12.65 148 LEU B N 1
ATOM 2475 C CA . LEU B 2 148 ? 41.489 -4.547 -5.187 1.00 12.28 148 LEU B CA 1
ATOM 2476 C C . LEU B 2 148 ? 41.160 -5.497 -4.059 1.00 13.03 148 LEU B C 1
ATOM 2477 O O . LEU B 2 148 ? 40.171 -5.301 -3.367 1.00 14.37 148 LEU B O 1
ATOM 2482 N N . SER B 2 149 ? 41.950 -6.551 -3.896 1.00 13.44 149 SER B N 1
ATOM 2483 C CA . SER B 2 149 ? 41.674 -7.472 -2.806 1.00 13.87 149 SER B CA 1
ATOM 2484 C C . SER B 2 149 ? 41.911 -6.708 -1.496 1.00 15.26 149 SER B C 1
ATOM 2485 O O . SER B 2 149 ? 41.223 -6.934 -0.505 1.00 18.11 149 SER B O 1
ATOM 2488 N N . SER B 2 150 ? 42.861 -5.791 -1.505 1.00 15.41 150 SER B N 1
ATOM 2489 C CA . SER B 2 150 ? 43.142 -4.981 -0.312 1.00 17.31 150 SER B CA 1
ATOM 2490 C C . SER B 2 150 ? 42.125 -3.841 -0.222 1.00 19.46 150 SER B C 1
ATOM 2491 O O . SER B 2 150 ? 41.403 -3.661 0.779 1.00 19.18 150 SER B O 1
ATOM 2494 N N . GLU B 2 151 ? 42.044 -3.065 -1.289 1.00 18.58 151 GLU B N 1
ATOM 2495 C CA . GLU B 2 151 ? 41.165 -1.912 -1.268 1.00 21.41 151 GLU B CA 1
ATOM 2496 C C . GLU B 2 151 ? 39.690 -2.144 -1.101 1.00 18.61 151 GLU B C 1
ATOM 2497 O O . GLU B 2 151 ? 39.042 -1.459 -0.312 1.00 20.00 151 GLU B O 1
ATOM 2503 N N . GLU B 2 152 ? 39.150 -3.131 -1.796 1.00 17.85 152 GLU B N 1
ATOM 2504 C CA . GLU B 2 152 ? 37.732 -3.395 -1.723 1.00 16.94 152 GLU B CA 1
ATOM 2505 C C . GLU B 2 152 ? 37.379 -4.708 -1.031 1.00 17.20 152 GLU B C 1
ATOM 2506 O O . GLU B 2 152 ? 36.198 -5.059 -0.978 1.00 17.63 152 GLU B O 1
ATOM 2512 N N . GLY B 2 153 ? 38.402 -5.416 -0.536 1.00 13.68 153 GLY B N 1
ATOM 2513 C CA . GLY B 2 153 ? 38.219 -6.684 0.167 1.00 15.06 153 GLY B CA 1
ATOM 2514 C C . GLY B 2 153 ? 37.763 -7.887 -0.659 1.00 13.45 153 GLY B C 1
ATOM 2515 O O . GLY B 2 153 ? 37.374 -8.921 -0.101 1.00 12.71 153 GLY B O 1
ATOM 2516 N N . TRP B 2 154 ? 37.821 -7.805 -1.977 1.00 13.08 154 TRP B N 1
ATOM 2517 C CA . TRP B 2 154 ? 37.321 -8.931 -2.778 1.00 11.91 154 TRP B CA 1
ATOM 2518 C C . TRP B 2 154 ? 38.086 -10.230 -2.673 1.00 11.47 154 TRP B C 1
ATOM 2519 O O . TRP B 2 154 ? 39.325 -10.234 -2.612 1.00 10.52 154 TRP B O 1
ATOM 2530 N N . ARG B 2 155 ? 37.345 -11.334 -2.685 1.00 8.64 155 ARG B N 1
ATOM 2531 C CA . ARG B 2 155 ? 37.958 -12.666 -2.690 1.00 9.03 155 ARG B CA 1
ATOM 2532 C C . ARG B 2 155 ? 37.310 -13.403 -3.852 1.00 7.48 155 ARG B C 1
ATOM 2533 O O . ARG B 2 155 ? 36.081 -13.335 -4.022 1.00 7.53 155 ARG B O 1
ATOM 2541 N N . LEU B 2 156 ? 38.129 -14.081 -4.651 1.00 7.59 156 LEU B N 1
ATOM 2542 C CA . LEU B 2 156 ? 37.585 -14.853 -5.774 1.00 7.12 156 LEU B CA 1
ATOM 2543 C C . LEU B 2 156 ? 37.111 -16.203 -5.264 1.00 7.19 156 LEU B C 1
ATOM 2544 O O . LEU B 2 156 ? 37.902 -16.942 -4.670 1.00 8.36 156 LEU B O 1
ATOM 2549 N N . PHE B 2 157 ? 35.833 -16.519 -5.512 1.00 6.75 157 PHE B N 1
ATOM 2550 C CA . PHE B 2 157 ? 35.226 -17.792 -5.107 1.00 5.74 157 PHE B CA 1
ATOM 2551 C C . PHE B 2 157 ? 34.918 -18.594 -6.356 1.00 7.32 157 PHE B C 1
ATOM 2552 O O . PHE B 2 157 ? 34.772 -18.048 -7.455 1.00 8.25 157 PHE B O 1
ATOM 2560 N N . LYS B 2 158 ? 34.819 -19.893 -6.177 1.00 7.71 158 LYS B N 1
ATOM 2561 C CA . LYS B 2 158 ? 34.484 -20.751 -7.296 1.00 9.41 158 LYS B CA 1
ATOM 2562 C C . LYS B 2 158 ? 33.559 -21.876 -6.850 1.00 8.06 158 LYS B C 1
ATOM 2563 O O . LYS B 2 158 ? 33.621 -22.332 -5.693 1.00 7.81 158 LYS B O 1
ATOM 2569 N N . ILE B 2 159 ? 32.665 -22.277 -7.758 1.00 6.87 159 ILE B N 1
ATOM 2570 C CA . ILE B 2 159 ? 31.805 -23.444 -7.501 1.00 7.44 159 ILE B CA 1
ATOM 2571 C C . ILE B 2 159 ? 32.071 -24.326 -8.718 1.00 8.00 159 ILE B C 1
ATOM 2572 O O . ILE B 2 159 ? 31.720 -23.973 -9.867 1.00 9.46 159 ILE B O 1
ATOM 2577 N N . ASP B 2 160 ? 32.701 -25.470 -8.487 1.00 8.26 160 ASP B N 1
ATOM 2578 C CA . ASP B 2 160 ? 33.045 -26.339 -9.606 1.00 9.05 160 ASP B CA 1
ATOM 2579 C C . ASP B 2 160 ? 31.852 -27.120 -10.176 1.00 9.26 160 ASP B C 1
ATOM 2580 O O . ASP B 2 160 ? 30.805 -27.197 -9.585 1.00 9.67 160 ASP B O 1
ATOM 2585 N N . LYS B 2 161 ? 32.078 -27.692 -11.339 1.00 11.97 161 LYS B N 1
ATOM 2586 C CA . LYS B 2 161 ? 31.048 -28.422 -12.062 1.00 13.84 161 LYS B CA 1
ATOM 2587 C C . LYS B 2 161 ? 30.232 -29.442 -11.251 1.00 12.06 161 LYS B C 1
ATOM 2588 O O . LYS B 2 161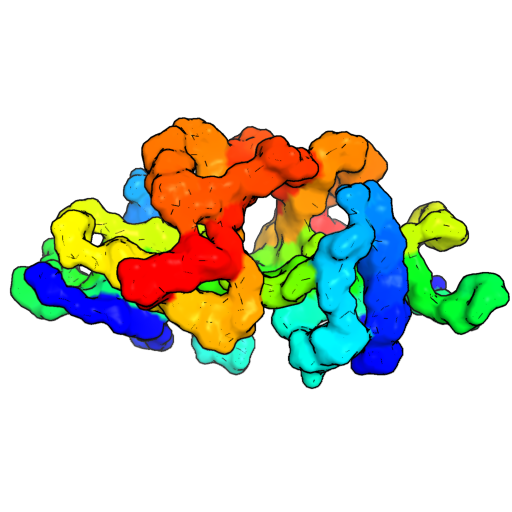 ? 29.009 -29.498 -11.422 1.00 12.47 161 LYS B O 1
ATOM 2594 N N . GLU B 2 162 ? 30.858 -30.235 -10.383 1.00 11.83 162 GLU B N 1
ATOM 2595 C CA . GLU B 2 162 ? 30.068 -31.213 -9.621 1.00 13.40 162 GLU B CA 1
ATOM 2596 C C . GLU B 2 162 ? 28.977 -30.550 -8.777 1.00 12.63 162 GLU B C 1
ATOM 2597 O O . GLU B 2 162 ? 27.882 -31.087 -8.630 1.00 13.02 162 GLU B O 1
ATOM 2603 N N . TYR B 2 163 ? 29.267 -29.349 -8.255 1.00 9.86 163 TYR B N 1
ATOM 2604 C CA . TYR B 2 163 ? 28.319 -28.605 -7.455 1.00 11.25 163 TYR B CA 1
ATOM 2605 C C . TYR B 2 163 ? 27.295 -27.847 -8.336 1.00 10.06 163 TYR B C 1
ATOM 2606 O O . TYR B 2 163 ? 26.145 -27.636 -7.916 1.00 11.18 163 TYR B O 1
ATOM 2615 N N . LEU B 2 164 ? 27.703 -27.426 -9.535 1.00 8.23 164 LEU B N 1
ATOM 2616 C CA . LEU B 2 164 ? 26.780 -26.751 -10.461 1.00 7.38 164 LEU B CA 1
ATOM 2617 C C . LEU B 2 164 ? 25.763 -27.831 -10.863 1.00 8.26 164 LEU B C 1
ATOM 2618 O O . LEU B 2 164 ? 24.561 -27.552 -10.946 1.00 8.53 164 LEU B O 1
ATOM 2623 N N . LEU B 2 165 ? 26.254 -29.053 -11.112 1.00 8.65 165 LEU B N 1
ATOM 2624 C CA . LEU B 2 165 ? 25.350 -30.176 -11.492 1.00 10.06 165 LEU B CA 1
ATOM 2625 C C . LEU B 2 165 ? 24.314 -30.361 -10.389 1.00 10.15 165 LEU B C 1
ATOM 2626 O O . LEU B 2 165 ? 23.142 -30.532 -10.676 1.00 11.66 165 LEU B O 1
ATOM 2631 N N . LYS B 2 166 ? 24.724 -30.334 -9.118 1.00 8.91 166 LYS B N 1
ATOM 2632 C CA . LYS B 2 166 ? 23.740 -30.477 -8.021 1.00 12.04 166 LYS B CA 1
ATOM 2633 C C . LYS B 2 166 ? 22.658 -29.400 -8.083 1.00 10.71 166 LYS B C 1
ATOM 2634 O O . LYS B 2 166 ? 21.460 -29.699 -7.963 1.00 12.12 166 LYS B O 1
ATOM 2648 N N . ALA B 2 168 ? 21.740 -27.624 -10.735 1.00 9.08 168 ALA B N 1
ATOM 2649 C CA . ALA B 2 168 ? 20.979 -27.731 -11.977 1.00 8.23 168 ALA B CA 1
ATOM 2650 C C . ALA B 2 168 ? 19.904 -28.787 -11.866 1.00 9.26 168 ALA B C 1
ATOM 2651 O O . ALA B 2 168 ? 18.796 -28.602 -12.363 1.00 11.06 168 ALA B O 1
ATOM 2653 N N . THR B 2 169 ? 20.251 -29.899 -11.233 1.00 11.49 169 THR B N 1
ATOM 2654 C CA . THR B 2 169 ? 19.340 -31.013 -11.133 1.00 12.99 169 THR B CA 1
ATOM 2655 C C . THR B 2 169 ? 18.521 -31.039 -9.866 1.00 15.89 169 THR B C 1
ATOM 2656 O O . THR B 2 169 ? 17.690 -31.950 -9.680 1.00 16.24 169 THR B O 1
ATOM 2660 N N . GLU B 2 170 ? 18.771 -30.080 -8.974 1.00 16.25 170 GLU B N 1
ATOM 2661 C CA . GLU B 2 17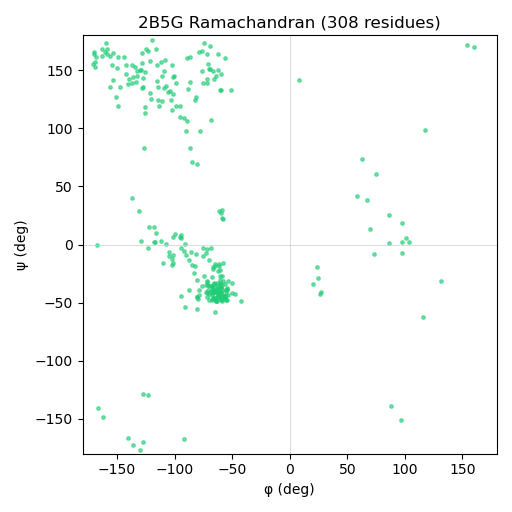0 ? 18.031 -29.989 -7.727 1.00 22.14 170 GLU B CA 1
ATOM 2662 C C . GLU B 2 170 ? 18.324 -31.144 -6.803 1.00 23.82 170 GLU B C 1
ATOM 2663 O O . GLU B 2 170 ? 19.437 -31.706 -6.901 1.00 27.58 170 GLU B O 1
#

Solvent-accessible surface area: 15928 Å² total

Radius of gyration: 20.59 Å; Cα contacts (8 Å, |Δi|>4): 557; chains: 2; bounding box: 69×38×43 Å

Foldseek 3Di:
DDKDKAKDDLVCLVVVLVVVPVVCVCPDDPQDSVNCNVQDDDPHHPWIKIWIFDDQVPADPVRHTTFWMWFDWDADVVQGIATEIEDTDGPVPPPPCPSVVRVVVSVVVCCVCHPYYYDDPPPPVVVVVVVVVVVDDDCCVVVPDDDDDDDDVVVVCCD/DDKAWDDLVCLVVVLVQVQVVVCVVRPPCPDDSVNCNVCPCQWTKIFDADVADPVGHRTFWMWWDWDADVVQGIATEIEDTDGPVPDDDDPSVVVVVVVVVVVVVVHPYYYDDDPPPVVVVCVVVVVPDDDCCVVVVDDDDDDDDVRVVCCVD

B-factor: mean 20.12, std 9.73, range [4.98, 56.62]

CATH classification: 3.40.630.30

GO terms:
  GO:0008080 N-acetyltransferase activity (F, IDA)
  GO:0004145 diamine N-acetyltransferase activity (F, IDA)
  GO:0032918 spermidine acetylation (P, IDA)
  GO:0006596 polyamine biosynthetic process (P, IDA)
  GO:0004145 diamine N-acetyltransferase activity (F, EXP)
  GO:0004145 diamine N-acetyltransferase activity (F, TAS)
  GO:0005829 cytosol (C, TAS)
  GO:0006596 polyamine biosynthetic process (P, TAS)
  GO:0042802 identical protein binding (F, IPI)
  GO:0005515 protein binding (F, IPI)
  GO:0001525 angiogenesis (P, IEP)

InterPro domains:
  IPR000182 GNAT domain [PF00583] (47-144)
  IPR000182 GNAT domain [PS51186] (4-171)
  IPR016181 Acyl-CoA N-acyltransferase [SSF55729] (4-164)
  IPR051016 Diverse Substrate Acetyltransferase [PTHR10545] (3-170)